Protein AF-A0A9P1GI71-F1 (afdb_monomer)

Foldseek 3Di:
DLLLLLLLDPDVVVVPPPDPVSPPDHRQDLLDPVSLVVSVVVVVVVVVVVVVVLVVVQVVLVVLVVVLVVLLVVLVCCLQDVVCCVVVVDDPVNSVVSVVVSVVSLVVVVVVLVVLVVVLVSLVSSLVSLVVVLVVLVVVLVVVVVVVVPPPCPPNVSSVSSSVSSVVVSVVSVVCNVPDQSDHPNHRSDVVVVVVSVCVVVVSVVVSVVSVVVVVVVVVVPVVDDDDDDDDDDDDDDDDDDDDPPPPPPPPPPPPPVPVVCVVPPPPPPPPPPDD

Organism: NCBI:txid2562237

pLDDT: mean 70.77, std 16.27, range [32.19, 91.12]

Solvent-accessible surface area (backbone atoms only — not comparable to full-atom values): 16571 Å² total; per-residue (Å²): 106,73,65,63,39,51,23,67,49,80,54,66,77,76,44,72,82,46,59,73,81,54,61,71,50,67,64,66,54,70,76,41,56,66,53,48,52,52,49,51,52,54,48,51,50,50,48,55,54,45,51,56,52,48,53,51,51,50,53,51,54,52,53,53,49,52,54,48,52,52,55,50,50,52,52,50,50,47,72,71,34,67,70,47,37,70,73,66,64,66,45,72,64,55,55,50,52,51,51,51,53,52,50,54,49,51,52,50,53,52,51,51,41,52,54,43,29,55,52,52,52,50,52,52,54,37,51,52,52,51,54,51,52,51,52,51,54,54,52,51,56,56,54,46,66,75,50,64,87,70,75,77,79,69,58,64,67,51,56,51,52,28,50,53,53,50,50,53,51,52,52,52,50,53,51,47,57,74,73,58,63,66,53,57,96,85,40,61,40,38,73,71,48,54,56,57,62,50,49,54,58,52,49,50,51,52,51,51,51,52,52,54,52,53,51,54,56,50,52,65,63,45,77,80,61,80,94,76,88,83,91,86,90,89,88,86,89,84,89,88,82,90,81,88,79,82,74,69,75,76,66,66,72,69,63,63,65,63,63,59,58,54,67,73,65,66,76,75,89,75,78,88,80,85,85,129

Radius of gyration: 30.44 Å; Cα contacts (8 Å, |Δi|>4): 108; chains: 1; bounding box: 66×31×107 Å

Structure (mmCIF, N/CA/C/O backbone):
data_AF-A0A9P1GI71-F1
#
_entry.id   AF-A0A9P1GI71-F1
#
loop_
_atom_site.group_PDB
_atom_site.id
_atom_site.type_symbol
_atom_site.label_atom_id
_atom_site.label_alt_id
_atom_site.label_comp_id
_atom_site.label_asym_id
_atom_site.label_entity_id
_atom_site.label_seq_id
_atom_site.pdbx_PDB_ins_code
_atom_site.Cartn_x
_atom_site.Cartn_y
_atom_site.Cartn_z
_atom_site.occupancy
_atom_site.B_iso_or_equiv
_atom_site.auth_seq_id
_atom_site.auth_comp_id
_atom_site.auth_asym_id
_atom_site.auth_atom_id
_atom_site.pdbx_PDB_model_num
ATOM 1 N N . MET A 1 1 ? -1.903 0.079 -7.993 1.00 64.75 1 MET A N 1
ATOM 2 C CA . MET A 1 1 ? -0.588 -0.590 -7.837 1.00 64.75 1 MET A CA 1
ATOM 3 C C . MET A 1 1 ? -0.587 -2.028 -8.353 1.00 64.75 1 MET A C 1
ATOM 5 O O . MET A 1 1 ? 0.198 -2.296 -9.251 1.00 64.75 1 MET A O 1
ATOM 9 N N . ARG A 1 2 ? -1.461 -2.935 -7.872 1.00 67.25 2 ARG A N 1
ATOM 10 C CA . ARG A 1 2 ? -1.501 -4.346 -8.335 1.00 67.25 2 ARG A CA 1
ATOM 11 C C . ARG A 1 2 ? -1.621 -4.486 -9.865 1.00 67.25 2 ARG A C 1
ATOM 13 O O . ARG A 1 2 ? -0.845 -5.215 -10.469 1.00 67.25 2 ARG A O 1
ATOM 20 N N . SER A 1 3 ? -2.485 -3.694 -10.501 1.00 71.88 3 SER A N 1
ATOM 21 C CA . SER A 1 3 ? -2.633 -3.667 -11.967 1.00 71.88 3 SER A CA 1
ATOM 22 C C . SER A 1 3 ? -1.378 -3.169 -12.699 1.00 71.88 3 SER A C 1
ATOM 24 O O . SER A 1 3 ? -1.045 -3.674 -13.764 1.00 71.88 3 SER A O 1
ATOM 26 N N . CYS A 1 4 ? -0.638 -2.214 -12.119 1.00 78.31 4 CYS A N 1
ATOM 27 C CA . CYS A 1 4 ? 0.617 -1.722 -12.696 1.00 78.31 4 CYS A CA 1
ATOM 28 C C . CYS A 1 4 ? 1.699 -2.805 -12.685 1.00 78.31 4 CYS A C 1
ATOM 30 O O . CYS A 1 4 ? 2.420 -2.933 -13.667 1.00 78.31 4 CYS A O 1
ATOM 32 N N . ALA A 1 5 ? 1.775 -3.590 -11.606 1.00 77.00 5 ALA A N 1
ATOM 33 C CA . ALA A 1 5 ? 2.718 -4.697 -11.486 1.00 77.00 5 ALA A CA 1
ATOM 34 C C . ALA A 1 5 ? 2.407 -5.832 -12.480 1.00 77.00 5 ALA A C 1
ATOM 36 O O . ALA A 1 5 ? 3.322 -6.365 -13.103 1.00 77.00 5 ALA A O 1
ATOM 37 N N . ALA A 1 6 ? 1.125 -6.151 -12.691 1.00 78.81 6 ALA A N 1
ATOM 38 C CA . ALA A 1 6 ? 0.699 -7.189 -13.635 1.00 78.81 6 ALA A CA 1
ATOM 39 C C . ALA A 1 6 ? 1.063 -6.876 -15.101 1.00 78.81 6 ALA A C 1
ATOM 41 O O . ALA A 1 6 ? 1.377 -7.781 -15.879 1.00 78.81 6 ALA A O 1
ATOM 42 N N . MET A 1 7 ? 1.078 -5.593 -15.481 1.00 82.62 7 MET A N 1
ATOM 43 C CA . MET A 1 7 ? 1.532 -5.176 -16.814 1.00 82.62 7 MET A CA 1
ATOM 44 C C . MET A 1 7 ? 3.040 -5.373 -17.017 1.00 82.62 7 MET A C 1
ATOM 46 O O . MET A 1 7 ? 3.474 -5.561 -18.147 1.00 82.62 7 MET A O 1
ATOM 50 N N . LEU A 1 8 ? 3.839 -5.369 -15.945 1.00 79.62 8 LEU A N 1
ATOM 51 C CA . LEU A 1 8 ? 5.292 -5.559 -16.023 1.00 79.62 8 LEU A CA 1
ATOM 52 C C . LEU A 1 8 ? 5.705 -7.034 -16.006 1.00 79.62 8 LEU A C 1
ATOM 54 O O . LEU A 1 8 ? 6.791 -7.380 -16.468 1.00 79.62 8 LEU A O 1
ATOM 58 N N . SER A 1 9 ? 4.875 -7.916 -15.444 1.00 76.06 9 SER A N 1
ATOM 59 C CA . SER A 1 9 ? 5.174 -9.344 -15.396 1.00 76.06 9 SER A CA 1
ATOM 60 C C . SER A 1 9 ? 4.866 -10.001 -16.743 1.00 76.06 9 SER A C 1
ATOM 62 O O . SER A 1 9 ? 3.707 -10.273 -17.064 1.00 76.06 9 SER A O 1
ATOM 64 N N . VAL A 1 10 ? 5.920 -10.296 -17.506 1.00 71.88 10 VAL A N 1
ATOM 65 C CA . VAL A 1 10 ? 5.852 -11.104 -18.738 1.00 71.88 10 VAL A CA 1
ATOM 66 C C . VAL A 1 10 ? 5.561 -12.580 -18.414 1.00 71.88 10 VAL A C 1
ATOM 68 O O . VAL A 1 10 ? 4.942 -13.297 -19.197 1.00 71.88 10 VAL A O 1
ATOM 71 N N . GLN A 1 11 ? 5.985 -13.053 -17.236 1.00 73.81 11 GLN A N 1
ATOM 72 C CA . GLN A 1 11 ? 5.828 -14.452 -16.837 1.00 73.81 11 GLN A CA 1
ATOM 73 C C . GLN A 1 11 ? 4.377 -14.750 -16.428 1.00 73.81 11 GLN A C 1
ATOM 75 O O . GLN A 1 11 ? 3.862 -14.195 -15.456 1.00 73.81 11 GLN A O 1
ATOM 80 N N . ARG A 1 12 ? 3.742 -15.693 -17.141 1.00 70.69 12 ARG A N 1
ATOM 81 C CA . ARG A 1 12 ? 2.368 -16.167 -16.875 1.00 70.69 12 ARG A CA 1
ATOM 82 C C . ARG A 1 12 ? 2.165 -16.682 -15.449 1.00 70.69 12 ARG A C 1
ATOM 84 O O . ARG A 1 12 ? 1.053 -16.636 -14.938 1.00 70.69 12 ARG A O 1
ATOM 91 N N . GLU A 1 13 ? 3.223 -17.153 -14.797 1.00 75.81 13 GLU A N 1
ATOM 92 C CA . GLU A 1 13 ? 3.181 -17.671 -13.425 1.00 75.81 13 GLU A CA 1
ATOM 93 C C . GLU A 1 13 ? 2.720 -16.615 -12.414 1.00 75.81 13 GLU A C 1
ATOM 95 O O . GLU A 1 13 ? 1.888 -16.909 -11.557 1.00 75.81 13 GLU A O 1
ATOM 100 N N . PHE A 1 14 ? 3.165 -15.364 -12.570 1.00 68.06 14 PHE A N 1
ATOM 101 C CA . PHE A 1 14 ? 2.744 -14.263 -11.700 1.00 68.06 14 PHE A CA 1
ATOM 102 C C . PHE A 1 14 ? 1.312 -13.790 -11.979 1.00 68.06 14 PHE A C 1
ATOM 104 O O . PHE A 1 14 ? 0.681 -13.198 -11.104 1.00 68.06 14 PHE A O 1
ATOM 111 N N . ARG A 1 15 ? 0.768 -14.089 -13.166 1.00 71.56 15 ARG A N 1
ATOM 112 C CA . ARG A 1 15 ? -0.603 -13.723 -13.552 1.00 71.56 15 ARG A CA 1
ATOM 113 C C . ARG A 1 15 ? -1.667 -14.703 -13.052 1.00 71.56 15 ARG A C 1
ATOM 115 O O . ARG A 1 15 ? -2.810 -14.300 -12.901 1.00 71.56 15 ARG A O 1
ATOM 122 N N . ARG A 1 16 ? -1.307 -15.945 -12.696 1.00 76.75 16 ARG A N 1
ATOM 123 C CA . ARG A 1 16 ? -2.273 -16.974 -12.239 1.00 76.75 16 ARG A CA 1
ATOM 124 C C . ARG A 1 16 ? -3.091 -16.581 -11.005 1.00 76.75 16 ARG A C 1
ATOM 126 O O . ARG A 1 16 ? -4.188 -17.089 -10.824 1.00 76.75 16 ARG A O 1
ATOM 133 N N . HIS A 1 17 ? -2.551 -15.704 -10.163 1.00 75.19 17 HIS A N 1
ATOM 134 C CA . HIS A 1 17 ? -3.207 -15.232 -8.939 1.00 75.19 17 HIS A CA 1
ATOM 135 C C . HIS A 1 17 ? -3.901 -13.875 -9.124 1.00 75.19 17 HIS A C 1
ATOM 137 O O . HIS A 1 17 ? -4.406 -13.302 -8.160 1.00 75.19 17 HIS A O 1
ATOM 143 N N . CYS A 1 18 ? -3.882 -13.323 -10.339 1.00 71.06 18 CYS A N 1
ATOM 144 C CA . CYS A 1 18 ? -4.545 -12.065 -10.633 1.00 71.06 18 CYS A CA 1
ATOM 145 C C . CYS A 1 18 ? -6.020 -12.319 -10.984 1.00 71.06 18 CYS A C 1
ATOM 147 O O . CYS A 1 18 ? -6.332 -13.315 -11.636 1.00 71.06 18 CYS A O 1
ATOM 149 N N . PRO A 1 19 ? -6.935 -11.426 -10.571 1.00 78.94 19 PRO A N 1
ATOM 150 C CA . PRO A 1 19 ? -8.328 -11.501 -10.991 1.00 78.94 19 PRO A CA 1
ATOM 151 C C . PRO A 1 19 ? -8.430 -11.336 -12.517 1.00 78.94 19 PRO A C 1
ATOM 153 O O . PRO A 1 19 ? -7.574 -10.693 -13.135 1.00 78.94 19 PRO A O 1
ATOM 156 N N . ALA A 1 20 ? -9.456 -11.935 -13.127 1.00 80.88 20 ALA A N 1
ATOM 157 C CA . ALA A 1 20 ? -9.570 -12.078 -14.582 1.00 80.88 20 ALA A CA 1
ATOM 158 C C . ALA A 1 20 ? -9.513 -10.733 -15.331 1.00 80.88 20 ALA A C 1
ATOM 160 O O . ALA A 1 20 ? -8.966 -10.646 -16.428 1.00 80.88 20 ALA A O 1
ATOM 161 N N . GLU A 1 21 ? -10.005 -9.658 -14.715 1.00 79.44 21 GLU A N 1
ATOM 162 C CA . GLU A 1 21 ? -9.976 -8.303 -15.267 1.00 79.44 21 GLU A CA 1
ATOM 163 C C . GLU A 1 21 ? -8.548 -7.764 -15.427 1.00 79.44 21 GLU A C 1
ATOM 165 O O . GLU A 1 21 ? -8.270 -6.986 -16.338 1.00 79.44 21 GLU A O 1
ATOM 170 N N . VAL A 1 22 ? -7.634 -8.172 -14.543 1.00 75.38 22 VAL A N 1
ATOM 171 C CA . VAL A 1 22 ? -6.226 -7.755 -14.565 1.00 75.38 22 VAL A CA 1
ATOM 172 C C . VAL A 1 22 ? -5.420 -8.599 -15.551 1.00 75.38 22 VAL A C 1
ATOM 174 O O . VAL A 1 22 ? -4.466 -8.092 -16.138 1.00 75.38 22 VAL A O 1
ATOM 177 N N . ASP A 1 23 ? -5.810 -9.854 -15.777 1.00 77.25 23 ASP A N 1
ATOM 178 C CA . ASP A 1 23 ? -5.132 -10.738 -16.732 1.00 77.25 23 ASP A CA 1
ATOM 179 C C . ASP A 1 23 ? -5.297 -10.266 -18.189 1.00 77.25 23 ASP A C 1
ATOM 181 O O . ASP A 1 23 ? -4.389 -10.418 -19.007 1.00 77.25 23 ASP A O 1
ATOM 185 N N . MET A 1 24 ? -6.407 -9.580 -18.489 1.00 78.12 24 MET A N 1
ATOM 186 C CA . MET A 1 24 ? -6.659 -8.971 -19.802 1.00 78.12 24 MET A CA 1
ATOM 187 C C . MET A 1 24 ? -5.762 -7.764 -20.120 1.00 78.12 24 MET A C 1
ATOM 189 O O . MET A 1 24 ? -5.764 -7.284 -21.255 1.00 78.12 24 MET A O 1
ATOM 193 N N . LEU A 1 25 ? -4.997 -7.245 -19.152 1.00 80.38 25 LEU A N 1
ATOM 194 C CA . LEU A 1 25 ? -4.130 -6.097 -19.399 1.00 80.38 25 LEU A CA 1
ATOM 195 C C . LEU A 1 25 ? -2.931 -6.489 -20.281 1.00 80.38 25 LEU A C 1
ATOM 197 O O . LEU A 1 25 ? -2.256 -7.497 -20.005 1.00 80.38 25 LEU A O 1
ATOM 201 N N . PRO A 1 26 ? -2.620 -5.680 -21.314 1.00 82.00 26 PRO A N 1
ATOM 202 C CA . PRO A 1 26 ? -1.494 -5.947 -22.194 1.00 82.00 26 PRO A CA 1
ATOM 203 C C . PRO A 1 26 ? -0.184 -5.945 -21.400 1.00 82.00 26 PRO A C 1
ATOM 205 O O . PRO A 1 26 ? -0.004 -5.180 -20.448 1.00 82.00 26 PRO A O 1
ATOM 208 N N . VAL A 1 27 ? 0.725 -6.842 -21.780 1.00 85.69 27 VAL A N 1
ATOM 209 C CA . VAL A 1 27 ? 2.098 -6.841 -21.264 1.00 85.69 27 VAL A CA 1
ATOM 210 C C . VAL A 1 27 ? 2.798 -5.602 -21.811 1.00 85.69 27 VAL A C 1
ATOM 212 O O . VAL A 1 27 ? 2.669 -5.294 -22.996 1.00 85.69 27 VAL A O 1
ATOM 215 N N . LEU A 1 28 ? 3.516 -4.887 -20.949 1.00 86.62 28 LEU A N 1
ATOM 216 C CA . LEU A 1 28 ? 4.270 -3.715 -21.359 1.00 86.62 28 LEU A CA 1
ATOM 217 C C . LEU A 1 28 ? 5.429 -4.118 -22.271 1.00 86.62 28 LEU A C 1
ATOM 219 O O . LEU A 1 28 ? 6.250 -4.954 -21.892 1.00 86.62 28 LEU A O 1
ATOM 223 N N . ASP A 1 29 ? 5.522 -3.477 -23.430 1.00 86.81 29 ASP A N 1
ATOM 224 C CA . ASP A 1 29 ? 6.723 -3.533 -24.250 1.00 86.81 29 ASP A CA 1
ATOM 225 C C . ASP A 1 29 ? 7.717 -2.461 -23.775 1.00 86.81 29 ASP A C 1
ATOM 227 O O . ASP A 1 29 ? 7.438 -1.262 -23.840 1.00 86.81 29 ASP A O 1
ATOM 231 N N . PHE A 1 30 ? 8.872 -2.894 -23.262 1.00 84.50 30 PHE A N 1
ATOM 232 C CA . PHE A 1 30 ? 9.944 -1.997 -22.812 1.00 84.50 30 PHE A CA 1
ATOM 233 C C . PHE A 1 30 ? 10.880 -1.568 -23.948 1.00 84.50 30 PHE A C 1
ATOM 235 O O . PHE A 1 30 ? 11.741 -0.711 -23.743 1.00 84.50 30 PHE A O 1
ATOM 242 N N . SER A 1 31 ? 10.729 -2.139 -25.142 1.00 84.19 31 SER A N 1
ATOM 243 C CA . SER A 1 31 ? 11.441 -1.673 -26.328 1.00 84.19 31 SER A CA 1
ATOM 244 C C . SER A 1 31 ? 10.840 -0.369 -26.860 1.00 84.19 31 SER A C 1
ATOM 246 O O . SER A 1 31 ? 11.565 0.454 -27.419 1.00 84.19 31 SER A O 1
ATOM 248 N N . ASP A 1 32 ? 9.545 -0.124 -26.630 1.00 87.56 32 ASP A N 1
ATOM 249 C CA . ASP A 1 32 ? 8.878 1.114 -27.031 1.00 87.56 32 ASP A CA 1
ATOM 250 C C . ASP A 1 32 ? 8.880 2.181 -25.923 1.00 87.56 32 ASP A C 1
ATOM 252 O O . ASP A 1 32 ? 8.226 2.093 -24.879 1.00 87.56 32 ASP A O 1
ATOM 256 N N . VAL A 1 33 ? 9.560 3.285 -26.222 1.00 89.56 33 VAL A N 1
ATOM 257 C CA . VAL A 1 33 ? 9.644 4.477 -25.376 1.00 89.56 33 VAL A CA 1
ATOM 258 C C . VAL A 1 33 ? 8.264 5.075 -25.068 1.00 89.56 33 VAL A C 1
ATOM 260 O O . VAL A 1 33 ? 8.041 5.578 -23.961 1.00 89.56 33 VAL A O 1
ATOM 263 N N . LYS A 1 34 ? 7.318 5.042 -26.017 1.00 91.12 34 LYS A N 1
ATOM 264 C CA . LYS A 1 34 ? 5.975 5.614 -25.806 1.00 91.12 34 LYS A CA 1
ATOM 265 C C . LYS A 1 34 ? 5.191 4.802 -24.784 1.00 91.12 34 LYS A C 1
ATOM 267 O O . LYS A 1 34 ? 4.529 5.382 -23.922 1.00 91.12 34 LYS A O 1
ATOM 272 N N . THR A 1 35 ? 5.313 3.483 -24.854 1.00 89.81 35 THR A N 1
ATOM 273 C CA . THR A 1 35 ? 4.695 2.546 -23.921 1.00 89.81 35 THR A CA 1
ATOM 274 C C . THR A 1 35 ? 5.224 2.742 -22.493 1.00 89.81 35 THR A C 1
ATOM 276 O O . THR A 1 35 ? 4.425 2.893 -21.563 1.00 89.81 35 THR A O 1
ATOM 279 N N . ILE A 1 36 ? 6.545 2.893 -22.313 1.00 88.81 36 ILE A N 1
ATOM 280 C CA . ILE A 1 36 ? 7.152 3.236 -21.010 1.00 88.81 36 ILE A CA 1
ATOM 281 C C . ILE A 1 36 ? 6.620 4.580 -20.486 1.00 88.81 36 ILE A C 1
ATOM 283 O O . ILE A 1 36 ? 6.237 4.695 -19.318 1.00 88.81 36 ILE A O 1
ATOM 287 N N . ALA A 1 37 ? 6.552 5.602 -21.344 1.00 90.38 37 ALA A N 1
ATOM 288 C CA . ALA A 1 37 ? 6.058 6.923 -20.959 1.00 90.38 37 ALA A CA 1
ATOM 289 C C . ALA A 1 37 ? 4.568 6.909 -20.566 1.00 90.38 37 ALA A C 1
ATOM 291 O O . ALA A 1 37 ? 4.175 7.558 -19.592 1.00 90.38 37 ALA A O 1
ATOM 292 N N . GLY A 1 38 ? 3.734 6.160 -21.293 1.00 90.31 38 GLY A N 1
ATOM 293 C CA . GLY A 1 38 ? 2.318 5.973 -20.974 1.00 90.31 38 GLY A CA 1
ATOM 294 C C . GLY A 1 38 ? 2.123 5.264 -19.635 1.00 90.31 38 GLY A C 1
ATOM 295 O O . GLY A 1 38 ? 1.336 5.712 -18.799 1.00 90.31 38 GLY A O 1
ATOM 296 N N . TRP A 1 39 ? 2.908 4.216 -19.387 1.00 89.69 39 TRP A N 1
ATOM 297 C CA . TRP A 1 39 ? 2.900 3.507 -18.112 1.00 89.69 39 TRP A CA 1
ATOM 298 C C . TRP A 1 39 ? 3.336 4.391 -16.941 1.00 89.69 39 TRP A C 1
ATOM 300 O O . TRP A 1 39 ? 2.670 4.397 -15.904 1.00 89.69 39 TRP A O 1
ATOM 310 N N . ARG A 1 40 ? 4.391 5.200 -17.119 1.00 89.44 40 ARG A N 1
ATOM 311 C CA . ARG A 1 40 ? 4.830 6.193 -16.125 1.00 89.44 40 ARG A CA 1
ATOM 312 C C . ARG A 1 40 ? 3.686 7.137 -15.750 1.00 89.44 40 ARG A C 1
ATOM 314 O O . ARG A 1 40 ? 3.414 7.313 -14.566 1.00 89.44 40 ARG A O 1
ATOM 321 N N . LYS A 1 41 ? 2.972 7.692 -16.736 1.00 90.31 41 LYS A N 1
ATOM 322 C CA . LYS A 1 41 ? 1.816 8.574 -16.488 1.00 90.31 41 LYS A CA 1
ATOM 323 C C . LYS A 1 41 ? 0.684 7.860 -15.754 1.00 90.31 41 LYS A C 1
ATOM 325 O O . LYS A 1 41 ? 0.124 8.412 -14.812 1.00 90.31 41 LYS A O 1
ATOM 330 N N . LEU A 1 42 ? 0.357 6.628 -16.149 1.00 88.88 42 LEU A N 1
ATOM 331 C CA . LEU A 1 42 ? -0.665 5.836 -15.461 1.00 88.88 42 LEU A CA 1
ATOM 332 C C . LEU A 1 42 ? -0.280 5.574 -14.001 1.00 88.88 42 LEU A C 1
ATOM 334 O O . LEU A 1 42 ? -1.130 5.649 -13.115 1.00 88.88 42 LEU A O 1
ATOM 338 N N . ARG A 1 43 ? 0.997 5.280 -13.741 1.00 87.75 43 ARG A N 1
ATOM 339 C CA . ARG A 1 43 ? 1.521 5.111 -12.386 1.00 87.75 43 ARG A CA 1
ATOM 340 C C . ARG A 1 43 ? 1.406 6.405 -11.587 1.00 87.75 43 ARG A C 1
ATOM 342 O O . ARG A 1 43 ? 0.915 6.345 -10.467 1.00 87.75 43 ARG A O 1
ATOM 349 N N . GLN A 1 44 ? 1.815 7.541 -12.152 1.00 88.44 44 GLN A N 1
ATOM 350 C CA . GLN A 1 44 ? 1.694 8.851 -11.504 1.00 88.44 44 GLN A CA 1
ATOM 351 C C . GLN A 1 44 ? 0.241 9.139 -11.127 1.00 88.44 44 GLN A C 1
ATOM 353 O O . GLN A 1 44 ? -0.036 9.424 -9.966 1.00 88.44 44 GLN A O 1
ATOM 358 N N . LEU A 1 45 ? -0.697 8.914 -12.052 1.00 87.44 45 LEU A N 1
ATOM 359 C CA . LEU A 1 45 ? -2.128 9.019 -11.778 1.00 87.44 45 LEU A CA 1
ATOM 360 C C . LEU A 1 45 ? -2.543 8.079 -10.633 1.00 87.44 45 LEU A C 1
ATOM 362 O O . LEU A 1 45 ? -3.136 8.506 -9.649 1.00 87.44 45 LEU A O 1
ATOM 366 N N . CYS A 1 46 ? -2.180 6.796 -10.698 1.00 86.44 46 CYS A N 1
ATOM 367 C CA . CYS A 1 46 ? -2.478 5.843 -9.626 1.00 86.44 46 CYS A CA 1
ATOM 368 C C . CYS A 1 46 ? -1.879 6.261 -8.272 1.00 86.44 46 CYS A C 1
ATOM 370 O O . CYS A 1 46 ? -2.490 6.004 -7.236 1.00 86.44 46 CYS A O 1
ATOM 372 N N . GLY A 1 47 ? -0.699 6.880 -8.274 1.00 84.38 47 GLY A N 1
ATOM 373 C CA . GLY A 1 47 ? -0.020 7.389 -7.088 1.00 84.38 47 GLY A CA 1
ATOM 374 C C . GLY A 1 47 ? -0.730 8.603 -6.498 1.00 84.38 47 GLY A C 1
ATOM 375 O O . GLY A 1 47 ? -1.007 8.625 -5.303 1.00 84.38 47 GLY A O 1
ATOM 376 N N . GLU A 1 48 ? -1.093 9.584 -7.323 1.00 85.75 48 GLU A N 1
ATOM 377 C CA . GLU A 1 48 ? -1.848 10.770 -6.901 1.00 85.75 48 GLU A CA 1
ATOM 378 C C . GLU A 1 48 ? -3.200 10.389 -6.299 1.00 85.75 48 GLU A C 1
ATOM 380 O O . GLU A 1 48 ? -3.514 10.770 -5.171 1.00 85.75 48 GLU A O 1
ATOM 385 N N . TRP A 1 49 ? -3.968 9.555 -7.001 1.00 83.69 49 TRP A N 1
ATOM 386 C CA . TRP A 1 49 ? -5.240 9.047 -6.492 1.00 83.69 49 TRP A CA 1
ATOM 387 C C . TRP A 1 49 ? -5.036 8.215 -5.226 1.00 83.69 49 TRP A C 1
ATOM 389 O O . TRP A 1 49 ? -5.756 8.394 -4.242 1.00 83.69 49 TRP A O 1
ATOM 399 N N . GLY A 1 50 ? -4.015 7.356 -5.213 1.00 81.88 50 GLY A N 1
ATOM 400 C CA . GLY A 1 50 ? -3.634 6.561 -4.050 1.00 81.88 50 GLY A CA 1
ATOM 401 C C . GLY A 1 50 ? -3.354 7.415 -2.812 1.00 81.88 50 GLY A C 1
ATOM 402 O O . GLY A 1 50 ? -3.840 7.078 -1.735 1.00 81.88 50 GLY A O 1
ATOM 403 N N . LYS A 1 51 ? -2.658 8.551 -2.957 1.00 81.19 51 LYS A N 1
ATOM 404 C CA . LYS A 1 51 ? -2.386 9.498 -1.859 1.00 81.19 51 LYS A CA 1
ATOM 405 C C . LYS A 1 51 ? -3.672 10.081 -1.275 1.00 81.19 51 LYS A C 1
ATOM 407 O O . LYS A 1 51 ? -3.824 10.115 -0.053 1.00 81.19 51 LYS A O 1
ATOM 412 N N . PHE A 1 52 ? -4.627 10.479 -2.118 1.00 78.00 52 PHE A N 1
ATOM 413 C CA . PHE A 1 52 ? -5.924 10.974 -1.644 1.00 78.00 52 PHE A CA 1
ATOM 414 C C . PHE A 1 52 ? -6.708 9.903 -0.882 1.00 78.00 52 PHE A C 1
ATOM 416 O O . PHE A 1 52 ? -7.237 10.179 0.197 1.00 78.00 52 PHE A O 1
ATOM 423 N N . TYR A 1 53 ? -6.763 8.675 -1.405 1.00 78.19 53 TYR A N 1
ATOM 424 C CA . TYR A 1 53 ? -7.416 7.565 -0.706 1.00 78.19 53 TYR A CA 1
ATOM 425 C C . TYR A 1 53 ? -6.713 7.226 0.604 1.00 78.19 53 TYR A C 1
ATOM 427 O O . TYR A 1 53 ? -7.384 7.020 1.612 1.00 78.19 53 TYR A O 1
ATOM 435 N N . HIS A 1 54 ? -5.381 7.233 0.621 1.00 78.06 54 HIS A N 1
ATOM 436 C CA . HIS A 1 54 ? -4.604 6.981 1.825 1.00 78.06 54 HIS A CA 1
ATOM 437 C C . HIS A 1 54 ? -4.918 7.999 2.925 1.00 78.06 54 HIS A C 1
ATOM 439 O O . HIS A 1 54 ? -5.214 7.602 4.050 1.00 78.06 54 HIS A O 1
ATOM 445 N N . HIS A 1 55 ? -4.937 9.297 2.605 1.00 76.94 55 HIS A N 1
ATOM 446 C CA . HIS A 1 55 ? -5.298 10.327 3.580 1.00 76.94 55 HIS A CA 1
ATOM 447 C C . HIS A 1 55 ? -6.722 10.161 4.116 1.00 76.94 55 HIS A C 1
ATOM 449 O O . HIS A 1 55 ? -6.931 10.302 5.319 1.00 76.94 55 HIS A O 1
ATOM 455 N N . ARG A 1 56 ? -7.687 9.812 3.255 1.00 79.44 56 ARG A N 1
ATOM 456 C CA . ARG A 1 56 ? -9.077 9.564 3.672 1.00 79.44 56 ARG A CA 1
ATOM 457 C C . ARG A 1 56 ? -9.192 8.355 4.592 1.00 79.44 56 ARG A C 1
ATOM 459 O O . ARG A 1 56 ? -9.808 8.461 5.645 1.00 79.44 56 ARG A O 1
ATOM 466 N N . ILE A 1 57 ? -8.572 7.234 4.223 1.00 78.38 57 ILE A N 1
ATOM 467 C CA . ILE A 1 57 ? -8.576 6.012 5.036 1.00 78.38 57 ILE A CA 1
ATOM 468 C C . ILE A 1 57 ? -7.882 6.271 6.371 1.00 78.38 57 ILE A C 1
ATOM 470 O O . ILE A 1 57 ? -8.396 5.865 7.406 1.00 78.38 57 ILE A O 1
ATOM 474 N N . ARG A 1 58 ? -6.754 6.989 6.371 1.00 79.06 58 ARG A N 1
ATOM 475 C CA . ARG A 1 58 ? -6.035 7.342 7.597 1.00 79.06 58 ARG A CA 1
ATOM 476 C C . ARG A 1 58 ? -6.884 8.218 8.515 1.00 79.06 58 ARG A C 1
ATOM 478 O O . ARG A 1 58 ? -6.994 7.893 9.693 1.00 79.06 58 ARG A O 1
ATOM 485 N N . ALA A 1 59 ? -7.496 9.281 7.990 1.00 77.25 59 ALA A N 1
ATOM 486 C CA . ALA A 1 59 ? -8.375 10.157 8.763 1.00 77.25 59 ALA A CA 1
ATOM 487 C C . ALA A 1 59 ? -9.558 9.379 9.357 1.00 77.25 59 ALA A C 1
ATOM 489 O O . ALA A 1 59 ? -9.770 9.425 10.564 1.00 77.25 59 ALA A O 1
ATOM 490 N N . PHE A 1 60 ? -10.232 8.575 8.530 1.00 78.81 60 PHE A N 1
ATOM 491 C CA . PHE A 1 60 ? -11.327 7.708 8.957 1.00 78.81 60 PHE A CA 1
ATOM 492 C C . PHE A 1 60 ? -10.869 6.724 10.041 1.00 78.81 60 PHE A C 1
ATOM 494 O O . PHE A 1 60 ? -11.450 6.661 11.113 1.00 78.81 60 PHE A O 1
ATOM 501 N N . SER A 1 61 ? -9.765 6.005 9.835 1.00 78.31 61 SER A N 1
ATOM 502 C CA . SER A 1 61 ? -9.259 5.048 10.827 1.00 78.31 61 SER A CA 1
ATOM 503 C C . SER A 1 61 ? -8.892 5.703 12.165 1.00 78.31 61 SER A C 1
ATOM 505 O O . SER A 1 61 ? -9.138 5.113 13.214 1.00 78.31 61 SER A O 1
ATOM 507 N N . ALA A 1 62 ? -8.345 6.924 12.145 1.00 78.19 62 ALA A N 1
ATOM 508 C CA . ALA A 1 62 ? -7.986 7.659 13.354 1.00 78.19 62 ALA A CA 1
ATOM 509 C C . ALA A 1 62 ? -9.227 8.132 14.121 1.00 78.19 62 ALA A C 1
ATOM 511 O O . ALA A 1 62 ? -9.279 8.000 15.341 1.00 78.19 62 ALA A O 1
ATOM 512 N N . GLU A 1 63 ? -10.235 8.634 13.408 1.00 78.31 63 GLU A N 1
ATOM 513 C CA . GLU A 1 63 ? -11.517 9.038 13.987 1.00 78.31 63 GLU A CA 1
ATOM 514 C C . GLU A 1 63 ? -12.233 7.844 14.635 1.00 78.31 63 GLU A C 1
ATOM 516 O O . GLU A 1 63 ? -12.624 7.905 15.799 1.00 78.31 63 GLU A O 1
ATOM 521 N N . PHE A 1 64 ? -12.309 6.712 13.932 1.00 79.44 64 PHE A N 1
ATOM 522 C CA . PHE A 1 64 ? -12.906 5.484 14.464 1.00 79.44 64 PHE A CA 1
ATOM 523 C C . PHE A 1 64 ? -12.153 4.947 15.682 1.00 79.44 64 PHE A C 1
ATOM 525 O O . PHE A 1 64 ? -12.773 4.487 16.640 1.00 79.44 64 PHE A O 1
ATOM 532 N N . PHE A 1 65 ? -10.823 5.031 15.675 1.00 78.50 65 PHE A N 1
ATOM 533 C CA . PHE A 1 65 ? -10.013 4.651 16.825 1.00 78.50 65 PHE A CA 1
ATOM 534 C C . PHE A 1 65 ? -10.278 5.556 18.038 1.00 78.50 65 PHE A C 1
ATOM 536 O O . PHE A 1 65 ? -10.415 5.056 19.153 1.00 78.50 65 PHE A O 1
ATOM 543 N N . ALA A 1 66 ? -10.418 6.869 17.835 1.00 79.69 66 ALA A N 1
ATOM 544 C CA . ALA A 1 66 ? -10.762 7.801 18.907 1.00 79.69 66 ALA A CA 1
ATOM 545 C C . ALA A 1 66 ? -12.152 7.506 19.499 1.00 79.69 66 ALA A C 1
ATOM 547 O O . ALA A 1 66 ? -12.289 7.428 20.719 1.00 79.69 66 ALA A O 1
ATOM 548 N N . PHE A 1 67 ? -13.161 7.258 18.656 1.00 79.44 67 PHE A N 1
ATOM 549 C CA . PHE A 1 67 ? -14.490 6.846 19.122 1.00 79.44 67 PHE A CA 1
ATOM 550 C C . PHE A 1 67 ? -14.452 5.533 19.905 1.00 79.44 67 PHE A C 1
ATOM 552 O O . PHE A 1 67 ? -15.114 5.413 20.935 1.00 79.44 67 PHE A O 1
ATOM 559 N N . LEU A 1 68 ? -13.640 4.569 19.468 1.00 81.56 68 LEU A N 1
ATOM 560 C CA . LEU A 1 68 ? -13.464 3.311 20.185 1.00 81.56 68 LEU A CA 1
ATOM 561 C C . LEU A 1 68 ? -12.881 3.525 21.586 1.00 81.56 68 LEU A C 1
ATOM 563 O O . LEU A 1 68 ? -13.352 2.898 22.531 1.00 81.56 68 LEU A O 1
ATOM 567 N N . LEU A 1 69 ? -11.904 4.423 21.741 1.00 81.00 69 LEU A N 1
ATOM 568 C CA . LEU A 1 69 ? -11.349 4.764 23.054 1.00 81.00 69 LEU A CA 1
ATOM 569 C C . LEU A 1 69 ? -12.384 5.430 23.968 1.00 81.00 69 LEU A C 1
ATOM 571 O O . LEU A 1 69 ? -12.404 5.129 25.158 1.00 81.00 69 LEU A O 1
ATOM 575 N N . ILE A 1 70 ? -13.253 6.288 23.425 1.00 83.31 70 ILE A N 1
ATOM 576 C CA . ILE A 1 70 ? -14.334 6.928 24.192 1.00 83.31 70 ILE A CA 1
ATOM 577 C C . ILE A 1 70 ? -15.333 5.877 24.685 1.00 83.31 70 ILE A C 1
ATOM 579 O O . ILE A 1 70 ? -15.633 5.846 25.873 1.00 83.31 70 ILE A O 1
ATOM 583 N N . ILE A 1 71 ? -15.796 4.983 23.803 1.00 82.31 71 ILE A N 1
ATOM 584 C CA . ILE A 1 71 ? -16.724 3.899 24.172 1.00 82.31 71 ILE A CA 1
ATOM 585 C C . ILE A 1 71 ? -16.087 2.980 25.219 1.00 82.31 71 ILE A C 1
ATOM 587 O O . ILE A 1 71 ? -16.731 2.587 26.185 1.00 82.31 71 ILE A O 1
ATOM 591 N N . LEU A 1 72 ? -14.806 2.649 25.054 1.00 81.25 72 LEU A N 1
ATOM 592 C CA . LEU A 1 72 ? -14.084 1.814 26.008 1.00 81.25 72 LEU A CA 1
ATOM 593 C C . LEU A 1 72 ? -13.937 2.501 27.373 1.00 81.25 72 LEU A C 1
ATOM 595 O O . LEU A 1 72 ? -14.093 1.849 28.401 1.00 81.25 72 LEU A O 1
ATOM 599 N N . ALA A 1 73 ? -13.647 3.804 27.394 1.00 82.38 73 ALA A N 1
ATOM 600 C CA . ALA A 1 73 ? -13.562 4.581 28.626 1.00 82.38 73 ALA A CA 1
ATOM 601 C C . ALA A 1 73 ? -14.921 4.658 29.336 1.00 82.38 73 ALA A C 1
ATOM 603 O O . ALA A 1 73 ? -14.977 4.451 30.545 1.00 82.38 73 ALA A O 1
ATOM 604 N N . ASP A 1 74 ? -16.001 4.881 28.586 1.00 81.44 74 ASP A N 1
ATOM 605 C CA . ASP A 1 74 ? -17.373 4.884 29.102 1.00 81.44 74 ASP A CA 1
ATOM 606 C C . ASP A 1 74 ? -17.743 3.527 29.726 1.00 81.44 74 ASP A C 1
ATOM 608 O O . ASP A 1 74 ? -18.180 3.461 30.876 1.00 81.44 74 ASP A O 1
ATOM 612 N N . LEU A 1 75 ? -17.427 2.423 29.037 1.00 80.38 75 LEU A N 1
ATOM 613 C CA . LEU A 1 75 ? -17.593 1.065 29.565 1.00 80.38 75 LEU A CA 1
ATOM 614 C C . LEU A 1 75 ? -16.794 0.835 30.854 1.00 80.38 75 LEU A C 1
ATOM 616 O O . LEU A 1 75 ? -17.309 0.253 31.809 1.00 80.38 75 LEU A O 1
ATOM 620 N N . MET A 1 76 ? -15.543 1.295 30.906 1.00 82.50 76 MET A N 1
ATOM 621 C CA . MET A 1 7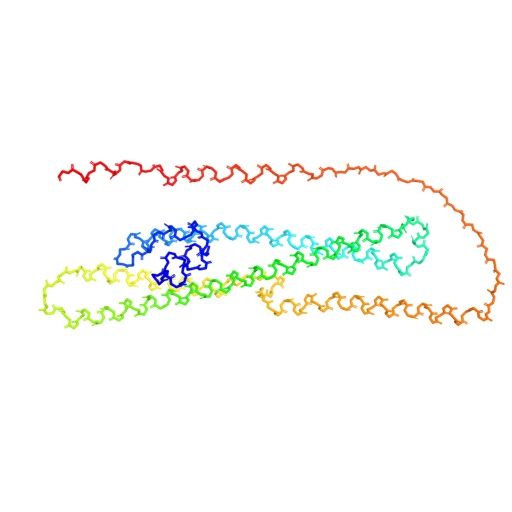6 ? -14.703 1.164 32.099 1.00 82.50 76 MET A CA 1
ATOM 622 C C . MET A 1 76 ? -15.256 1.970 33.280 1.00 82.50 76 MET A C 1
ATOM 624 O O . MET A 1 76 ? -15.241 1.468 34.403 1.00 82.50 76 MET A O 1
ATOM 628 N N . ILE A 1 77 ? -15.769 3.183 33.043 1.00 82.69 77 ILE A N 1
ATOM 629 C CA . ILE A 1 77 ? -16.411 4.013 34.075 1.00 82.69 77 ILE A CA 1
ATOM 630 C C . ILE A 1 77 ? -17.673 3.321 34.596 1.00 82.69 77 ILE A C 1
ATOM 632 O O . ILE A 1 77 ? -17.833 3.196 35.812 1.00 82.69 77 ILE A O 1
ATOM 636 N N . GLY A 1 78 ? -18.511 2.801 33.694 1.00 79.75 78 GLY A N 1
ATOM 637 C CA . GLY A 1 78 ? -19.709 2.044 34.053 1.00 79.75 78 GLY A CA 1
ATOM 638 C C . GLY A 1 78 ? -19.409 0.794 34.887 1.00 79.75 78 GLY A C 1
ATOM 639 O O . GLY A 1 78 ? -20.171 0.471 35.790 1.00 79.75 78 GLY A O 1
ATOM 640 N N . MET A 1 79 ? -18.282 0.113 34.646 1.00 79.06 79 MET A N 1
ATOM 641 C CA . MET A 1 79 ? -17.868 -1.042 35.458 1.00 79.06 79 MET A CA 1
ATOM 642 C C . MET A 1 79 ? -17.229 -0.669 36.805 1.00 79.06 79 MET A C 1
ATOM 644 O O . MET A 1 79 ? -17.285 -1.460 37.744 1.00 79.06 79 MET A O 1
ATOM 648 N N . LEU A 1 80 ? -16.578 0.493 36.905 1.00 82.44 80 LEU A N 1
ATOM 649 C CA . LEU A 1 80 ? -15.839 0.911 38.102 1.00 82.44 80 LEU A CA 1
ATOM 650 C C . LEU A 1 80 ? -16.714 1.606 39.149 1.00 82.44 80 LEU A C 1
ATOM 652 O O . LEU A 1 80 ? -16.407 1.525 40.339 1.00 82.44 80 LEU A O 1
ATOM 656 N N . VAL A 1 81 ? -17.769 2.303 38.722 1.00 84.56 81 VAL A N 1
ATOM 657 C CA . VAL A 1 81 ? -18.613 3.124 39.597 1.00 84.56 81 VAL A CA 1
ATOM 658 C C . VAL A 1 81 ? -20.020 2.512 39.672 1.00 84.56 81 VAL A C 1
ATOM 660 O O . VAL A 1 81 ? -20.848 2.788 38.805 1.00 84.56 81 VAL A O 1
ATOM 663 N N . PRO A 1 82 ? -20.335 1.698 40.699 1.00 77.75 82 PRO A N 1
ATOM 664 C CA . PRO A 1 82 ? -21.624 1.001 40.796 1.00 77.75 82 PRO A CA 1
ATOM 665 C C . PRO A 1 82 ? -22.823 1.957 40.933 1.00 77.75 82 PRO A C 1
ATOM 667 O O . PRO A 1 82 ? -23.919 1.668 40.456 1.00 77.75 82 PRO A O 1
ATOM 670 N N . GLU A 1 83 ? -22.608 3.142 41.501 1.00 83.25 83 GLU A N 1
ATOM 671 C CA . GLU A 1 83 ? -23.613 4.214 41.552 1.00 83.25 83 GLU A CA 1
ATOM 672 C C . GLU A 1 83 ? -23.984 4.713 40.144 1.00 83.25 83 GLU A C 1
ATOM 674 O O . GLU A 1 83 ? -25.124 5.095 39.885 1.00 83.25 83 GLU A O 1
ATOM 679 N N . TYR A 1 84 ? -23.041 4.654 39.197 1.00 75.81 84 TYR A N 1
ATOM 680 C CA . TYR A 1 84 ? -23.262 5.060 37.811 1.00 75.81 84 TYR A CA 1
ATOM 681 C C . TYR A 1 84 ? -24.151 4.062 37.066 1.00 75.81 84 TYR A C 1
ATOM 683 O O . TYR A 1 84 ? -24.957 4.465 36.228 1.00 75.81 84 TYR A O 1
ATOM 691 N N . THR A 1 85 ? -24.060 2.767 37.384 1.00 73.12 85 THR A N 1
ATOM 692 C CA . THR A 1 85 ? -24.944 1.742 36.804 1.00 73.12 85 THR A CA 1
ATOM 693 C C . THR A 1 85 ? -26.401 1.921 37.214 1.00 73.12 85 THR A C 1
ATOM 695 O O . THR A 1 85 ? -27.284 1.780 36.369 1.00 73.12 85 THR A O 1
ATOM 698 N N . GLU A 1 86 ? -26.663 2.287 38.471 1.00 79.31 86 GLU A N 1
ATOM 699 C CA . GLU A 1 86 ? -28.031 2.556 38.929 1.00 79.31 86 GLU A CA 1
ATOM 700 C C . GLU A 1 86 ? -28.593 3.844 38.316 1.00 79.31 86 GLU A C 1
ATOM 702 O O . GLU A 1 86 ? -29.748 3.872 37.891 1.00 79.31 86 GLU A O 1
ATOM 707 N N . LEU A 1 87 ? -27.768 4.892 38.209 1.00 76.75 87 LEU A N 1
ATOM 708 C CA . LEU A 1 87 ? -28.202 6.195 37.701 1.00 76.75 87 LEU A CA 1
ATOM 709 C C . LEU A 1 87 ? -28.411 6.212 36.179 1.00 76.75 87 LEU A C 1
ATOM 711 O O . LEU A 1 87 ? -29.321 6.870 35.681 1.00 76.75 87 LEU A O 1
ATOM 715 N N . SER A 1 88 ? -27.555 5.512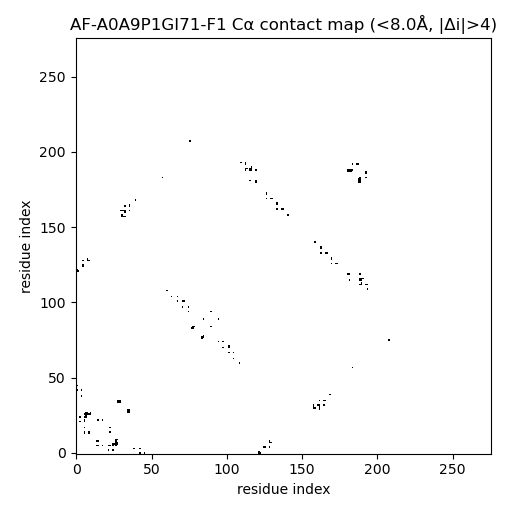 35.431 1.00 70.50 88 SER A N 1
ATOM 716 C CA . SER A 1 88 ? -27.595 5.497 33.962 1.00 70.50 88 SER A CA 1
ATOM 717 C C . SER A 1 88 ? -28.611 4.506 33.390 1.00 70.50 88 SER A C 1
ATOM 719 O O . SER A 1 88 ? -28.915 4.568 32.199 1.00 70.50 88 SER A O 1
ATOM 721 N N . GLY A 1 89 ? -29.139 3.587 34.208 1.00 71.88 89 GLY A N 1
ATOM 722 C CA . GLY A 1 89 ? -30.049 2.540 33.741 1.00 71.88 89 GLY A CA 1
ATOM 723 C C . GLY A 1 89 ? -29.414 1.635 32.680 1.00 71.88 89 GLY A C 1
ATOM 724 O O . GLY A 1 89 ? -30.114 1.120 31.803 1.00 71.88 89 GLY A O 1
ATOM 725 N N . VAL A 1 90 ? -28.085 1.475 32.710 1.00 70.88 90 VAL A N 1
ATOM 726 C CA . VAL A 1 90 ? -27.353 0.663 31.735 1.00 70.88 90 VAL A CA 1
ATOM 727 C C . VAL A 1 90 ? -27.749 -0.799 31.911 1.00 70.88 90 VAL A C 1
ATOM 729 O O . VAL A 1 90 ? -27.285 -1.513 32.796 1.00 70.88 90 VAL A O 1
ATOM 732 N N . ASN A 1 91 ? -28.637 -1.248 31.029 1.00 80.12 91 ASN A N 1
ATOM 733 C CA . ASN A 1 91 ? -29.015 -2.646 30.923 1.00 80.12 91 ASN A CA 1
ATOM 734 C C . ASN A 1 91 ? -27.818 -3.485 30.461 1.00 80.12 91 ASN A C 1
ATOM 736 O O . ASN A 1 91 ? -27.026 -3.053 29.619 1.00 80.12 91 ASN A O 1
ATOM 740 N N . LEU A 1 92 ? -27.759 -4.741 30.913 1.00 75.38 92 LEU A N 1
ATOM 741 C CA . LEU A 1 92 ? -26.801 -5.744 30.426 1.00 75.38 92 LEU A CA 1
ATOM 742 C C . LEU A 1 92 ? -26.788 -5.825 28.886 1.00 75.38 92 LEU A C 1
ATOM 744 O O . LEU A 1 92 ? -25.742 -6.026 28.276 1.00 75.38 92 LEU A O 1
ATOM 748 N N . ALA A 1 93 ? -27.947 -5.611 28.256 1.00 74.38 93 ALA A N 1
ATOM 749 C CA . ALA A 1 93 ? -28.082 -5.536 26.807 1.00 74.38 93 ALA A CA 1
ATOM 750 C C . ALA A 1 93 ? -27.241 -4.405 26.187 1.00 74.38 93 ALA A C 1
ATOM 752 O O . ALA A 1 93 ? -26.554 -4.643 25.199 1.00 74.38 93 ALA A O 1
ATOM 753 N N . SER A 1 94 ? -27.241 -3.202 26.770 1.00 76.38 94 SER A N 1
ATOM 754 C CA . SER A 1 94 ? -26.453 -2.063 26.280 1.00 76.38 94 SER A CA 1
ATOM 755 C C . SER A 1 94 ? -24.954 -2.328 26.398 1.00 76.38 94 SER A C 1
ATOM 757 O O . SER A 1 94 ? -24.211 -2.057 25.457 1.00 76.38 94 SER A O 1
ATOM 759 N N . LEU A 1 95 ? -24.524 -2.934 27.512 1.00 77.44 95 LEU A N 1
ATOM 760 C CA . LEU A 1 95 ? -23.137 -3.363 27.715 1.00 77.44 95 LEU A CA 1
ATOM 761 C C . LEU A 1 95 ? -22.709 -4.379 26.645 1.00 77.44 95 LEU A C 1
ATOM 763 O O . LEU A 1 95 ? -21.636 -4.259 26.055 1.00 77.44 95 LEU A O 1
ATOM 767 N N . LEU A 1 96 ? -23.570 -5.360 26.361 1.00 75.00 96 LEU A N 1
ATOM 768 C CA . LEU A 1 96 ? -23.317 -6.394 25.361 1.00 75.00 96 LEU A CA 1
ATOM 769 C C . LEU A 1 96 ? -23.248 -5.795 23.951 1.00 75.00 96 LEU A C 1
ATOM 771 O O . LEU A 1 96 ? -22.317 -6.104 23.209 1.00 75.00 96 LEU A O 1
ATOM 775 N N . VAL A 1 97 ? -24.176 -4.902 23.588 1.00 78.12 97 VAL A N 1
ATOM 776 C CA . VAL A 1 97 ? -24.155 -4.211 22.288 1.00 78.12 97 VAL A CA 1
ATOM 777 C C . VAL A 1 97 ? -22.891 -3.366 22.141 1.00 78.12 97 VAL A C 1
ATOM 779 O O . VAL A 1 97 ? -22.218 -3.469 21.118 1.00 78.12 97 VAL A O 1
ATOM 782 N N . ALA A 1 98 ? -22.525 -2.582 23.156 1.00 79.69 98 ALA A N 1
ATOM 783 C CA . ALA A 1 98 ? -21.302 -1.786 23.133 1.00 79.69 98 ALA A CA 1
ATOM 784 C C . ALA A 1 98 ? -20.054 -2.674 22.983 1.00 79.69 98 ALA A C 1
ATOM 786 O O . ALA A 1 98 ? -19.219 -2.415 22.119 1.00 79.69 98 ALA A O 1
ATOM 787 N N . GLY A 1 99 ? -19.972 -3.782 23.729 1.00 78.44 99 GLY A N 1
ATOM 788 C CA . GLY A 1 99 ? -18.894 -4.764 23.593 1.00 78.44 99 GLY A CA 1
ATOM 789 C C . GLY A 1 99 ? -18.823 -5.408 22.201 1.00 78.44 99 GLY A C 1
ATOM 790 O O . GLY A 1 99 ? -17.736 -5.548 21.634 1.00 78.44 99 GLY A O 1
ATOM 791 N N . LEU A 1 100 ? -19.967 -5.754 21.599 1.00 74.69 100 LEU A N 1
ATOM 792 C CA . LEU A 1 100 ? -20.029 -6.272 20.227 1.00 74.69 100 LEU A CA 1
ATOM 793 C C . LEU A 1 100 ? -19.558 -5.235 19.198 1.00 74.69 100 LEU A C 1
ATOM 795 O O . LEU A 1 100 ? -18.795 -5.569 18.294 1.00 74.69 100 LEU A O 1
ATOM 799 N N . VAL A 1 101 ? -19.959 -3.971 19.345 1.00 79.50 101 VAL A N 1
ATOM 800 C CA . VAL A 1 101 ? -19.506 -2.888 18.460 1.00 79.50 101 VAL A CA 1
ATOM 801 C C . VAL A 1 101 ? -17.998 -2.672 18.604 1.00 79.50 101 VAL A C 1
ATOM 803 O O . VAL A 1 101 ? -17.290 -2.625 17.597 1.00 79.50 101 VAL A O 1
ATOM 806 N N . SER A 1 102 ? -17.472 -2.619 19.830 1.00 79.94 102 SER A N 1
ATOM 807 C CA . SER A 1 102 ? -16.034 -2.470 20.078 1.00 79.94 102 SER A CA 1
ATOM 808 C C . SER A 1 102 ? -15.220 -3.631 19.502 1.00 79.94 102 SER A C 1
ATOM 810 O O . SER A 1 102 ? -14.188 -3.404 18.871 1.00 79.94 102 SER A O 1
ATOM 812 N N . THR A 1 103 ? -15.680 -4.875 19.656 1.00 77.88 103 THR A N 1
ATOM 813 C CA . THR A 1 103 ? -14.991 -6.047 19.087 1.00 77.88 103 THR A CA 1
ATOM 814 C C . THR A 1 103 ? -15.030 -6.054 17.558 1.00 77.88 103 THR A C 1
ATOM 816 O O . THR A 1 103 ? -13.993 -6.272 16.930 1.00 77.88 103 THR A O 1
ATOM 819 N N . ALA A 1 104 ? -16.170 -5.731 16.940 1.00 77.94 104 ALA A N 1
ATOM 820 C CA . ALA A 1 104 ? -16.282 -5.601 15.485 1.00 77.94 104 ALA A CA 1
ATOM 821 C C . ALA A 1 104 ? -15.353 -4.509 14.920 1.00 77.94 104 ALA A C 1
ATOM 823 O O . ALA A 1 104 ? -14.729 -4.688 13.867 1.00 77.94 104 ALA A O 1
ATOM 824 N N . LEU A 1 105 ? -15.208 -3.393 15.638 1.00 79.44 105 LEU A N 1
ATOM 825 C CA . LEU A 1 105 ? -14.278 -2.322 15.283 1.00 79.44 105 LEU A CA 1
ATOM 826 C C . LEU A 1 105 ? -12.814 -2.769 15.380 1.00 79.44 105 LEU A C 1
ATOM 828 O O . LEU A 1 105 ? -12.045 -2.507 14.456 1.00 79.44 105 LEU A O 1
ATOM 832 N N . ILE A 1 106 ? -12.432 -3.493 16.437 1.00 80.56 106 ILE A N 1
ATOM 833 C CA . ILE A 1 106 ? -11.080 -4.064 16.564 1.00 80.56 106 ILE A CA 1
ATOM 834 C C . ILE A 1 106 ? -10.779 -4.989 15.380 1.00 80.56 106 ILE A C 1
ATOM 836 O O . ILE A 1 106 ? -9.745 -4.835 14.732 1.00 80.56 106 ILE A O 1
ATOM 840 N N . VAL A 1 107 ? -11.696 -5.901 15.041 1.00 81.56 107 VAL A N 1
ATOM 841 C CA . VAL A 1 107 ? -11.541 -6.804 13.886 1.00 81.56 107 VAL A CA 1
ATOM 842 C C . VAL A 1 107 ? -11.369 -6.017 12.584 1.00 81.56 107 VAL A C 1
ATOM 844 O O . VAL A 1 107 ? -10.501 -6.343 11.775 1.00 81.56 107 VAL A O 1
ATOM 847 N N . SER A 1 108 ? -12.137 -4.942 12.400 1.00 79.25 108 SER A N 1
ATOM 848 C CA . SER A 1 108 ? -12.032 -4.074 11.220 1.00 79.25 108 SER A CA 1
ATOM 849 C C . SER A 1 108 ? -10.665 -3.386 11.124 1.00 79.25 108 SER A C 1
ATOM 851 O O . SER A 1 108 ? -10.081 -3.324 10.042 1.00 79.25 108 SER A O 1
ATOM 853 N N . ILE A 1 109 ? -10.115 -2.917 12.251 1.00 80.06 109 ILE A N 1
ATOM 854 C CA . ILE A 1 109 ? -8.765 -2.337 12.313 1.00 80.06 109 ILE A CA 1
ATOM 855 C C . ILE A 1 109 ? -7.713 -3.394 11.958 1.00 80.06 109 ILE A C 1
ATOM 857 O O . ILE A 1 109 ? -6.835 -3.126 11.141 1.00 80.06 109 ILE A O 1
ATOM 861 N N . LEU A 1 110 ? -7.812 -4.607 12.510 1.00 80.56 110 LEU A N 1
ATOM 862 C CA . LEU A 1 110 ? -6.881 -5.698 12.199 1.00 80.56 110 LEU A CA 1
ATOM 863 C C . LEU A 1 110 ? -6.905 -6.062 10.708 1.00 80.56 110 LEU A C 1
ATOM 865 O O . LEU A 1 110 ? -5.851 -6.238 10.095 1.00 80.56 110 LEU A O 1
ATOM 869 N N . LEU A 1 111 ? -8.094 -6.107 10.104 1.00 81.81 111 LEU A N 1
ATOM 870 C CA . LEU A 1 111 ? -8.260 -6.372 8.677 1.00 81.81 111 LEU A CA 1
ATOM 871 C C . LEU A 1 111 ? -7.660 -5.252 7.812 1.00 81.81 111 LEU A C 1
ATOM 873 O O . LEU A 1 111 ? -6.998 -5.535 6.814 1.00 81.81 111 LEU A O 1
ATOM 877 N N . LEU A 1 112 ? -7.810 -3.986 8.216 1.00 79.50 112 LEU A N 1
ATOM 878 C CA . LEU A 1 112 ? -7.147 -2.853 7.558 1.00 79.50 112 LEU A CA 1
ATOM 879 C C . LEU A 1 112 ? -5.618 -2.957 7.630 1.00 79.50 112 LEU A C 1
ATOM 881 O O . LEU A 1 112 ? -4.942 -2.680 6.639 1.00 79.50 112 LEU A O 1
ATOM 885 N N . VAL A 1 113 ? -5.068 -3.380 8.772 1.00 79.62 113 VAL A N 1
ATOM 886 C CA . VAL A 1 113 ? -3.620 -3.586 8.939 1.00 79.62 113 VAL A CA 1
ATOM 887 C C . VAL A 1 113 ? -3.119 -4.707 8.033 1.00 79.62 113 VAL A C 1
ATOM 889 O O . VAL A 1 113 ? -2.109 -4.534 7.349 1.00 79.62 113 VAL A O 1
ATOM 892 N N . TYR A 1 114 ? -3.850 -5.821 7.975 1.00 82.88 114 TYR A N 1
ATOM 893 C CA . TYR A 1 114 ? -3.544 -6.939 7.086 1.00 82.88 114 TYR A CA 1
ATOM 894 C C . TYR A 1 114 ? -3.532 -6.513 5.611 1.00 82.88 114 TYR A C 1
ATOM 896 O O . TYR A 1 114 ? -2.544 -6.734 4.910 1.00 82.88 114 TYR A O 1
ATOM 904 N N . LEU A 1 115 ? -4.580 -5.817 5.158 1.00 80.06 115 LEU A N 1
ATOM 905 C CA . LEU A 1 115 ? -4.653 -5.292 3.792 1.00 80.06 115 LEU A CA 1
ATOM 906 C C . LEU A 1 115 ? -3.528 -4.289 3.500 1.00 80.06 115 LEU A C 1
ATOM 908 O O . LEU A 1 115 ? -2.954 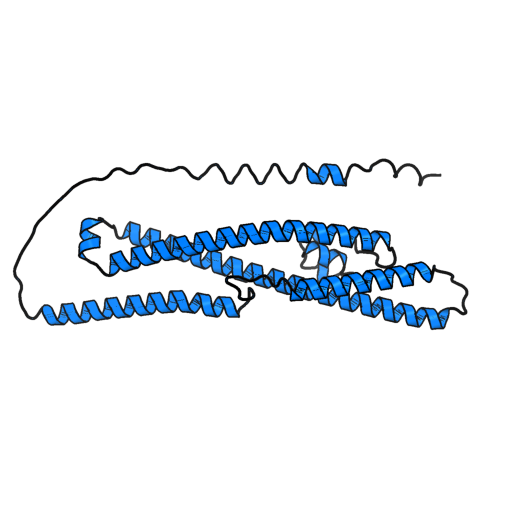-4.308 2.412 1.00 80.06 115 LEU A O 1
ATOM 912 N N . GLY A 1 116 ? -3.184 -3.431 4.465 1.00 79.69 116 GLY A N 1
ATOM 913 C CA . GLY A 1 116 ? -2.057 -2.505 4.352 1.00 79.69 116 GLY A CA 1
ATOM 914 C C . GLY A 1 116 ? -0.727 -3.230 4.130 1.00 79.69 116 GLY A C 1
ATOM 915 O O . GLY A 1 116 ? 0.041 -2.842 3.248 1.00 79.69 116 GLY A O 1
ATOM 916 N N . ASN A 1 117 ? -0.493 -4.321 4.862 1.00 82.19 117 ASN A N 1
ATOM 917 C CA . ASN A 1 117 ? 0.695 -5.156 4.699 1.00 82.19 117 ASN A CA 1
ATOM 918 C C . ASN A 1 117 ? 0.754 -5.814 3.311 1.00 82.19 117 ASN A C 1
ATOM 920 O O . ASN A 1 117 ? 1.793 -5.760 2.657 1.00 82.19 117 ASN A O 1
ATOM 924 N N . GLU A 1 118 ? -0.358 -6.360 2.807 1.00 82.38 118 GLU A N 1
ATOM 925 C CA . GLU A 1 118 ? -0.382 -6.924 1.449 1.00 82.38 118 GLU A CA 1
ATOM 926 C C . GLU A 1 118 ? -0.082 -5.877 0.364 1.00 82.38 118 GLU A C 1
ATOM 928 O O . GLU A 1 118 ? 0.484 -6.195 -0.684 1.00 82.38 118 GLU A O 1
ATOM 933 N N . VAL A 1 119 ? -0.505 -4.624 0.565 1.00 80.69 119 VAL A N 1
ATOM 934 C CA . VAL A 1 119 ? -0.206 -3.534 -0.373 1.00 80.69 119 VAL A CA 1
ATOM 935 C C . VAL A 1 119 ? 1.280 -3.181 -0.338 1.00 80.69 119 VAL A C 1
ATOM 937 O O . VAL A 1 119 ? 1.866 -2.986 -1.405 1.00 80.69 119 VAL A O 1
ATOM 940 N N . ASN A 1 120 ? 1.892 -3.149 0.850 1.00 82.25 120 ASN A N 1
ATOM 941 C CA . ASN A 1 120 ? 3.333 -2.947 1.008 1.00 82.25 120 ASN A CA 1
ATOM 942 C C . ASN A 1 120 ? 4.127 -4.066 0.320 1.00 82.25 120 ASN A C 1
ATOM 944 O O . ASN A 1 120 ? 4.994 -3.785 -0.505 1.00 82.25 120 ASN A O 1
ATOM 948 N N . GLU A 1 121 ? 3.759 -5.326 0.552 1.00 82.88 121 GLU A N 1
ATOM 949 C CA . GLU A 1 121 ? 4.408 -6.470 -0.092 1.00 82.88 121 GLU A CA 1
ATOM 950 C C . GLU A 1 121 ? 4.241 -6.430 -1.622 1.00 82.88 121 GLU A C 1
ATOM 952 O O . GLU A 1 121 ? 5.182 -6.668 -2.381 1.00 82.88 121 GLU A O 1
ATOM 957 N N . ALA A 1 122 ? 3.056 -6.057 -2.116 1.00 79.69 122 ALA A N 1
ATOM 958 C CA . ALA A 1 122 ? 2.837 -5.875 -3.548 1.00 79.69 122 ALA A CA 1
ATOM 959 C C . ALA A 1 122 ? 3.716 -4.757 -4.138 1.00 79.69 122 ALA A C 1
ATOM 961 O O . ALA A 1 122 ? 4.165 -4.875 -5.281 1.00 79.69 122 ALA A O 1
ATOM 962 N N . ALA A 1 123 ? 3.976 -3.684 -3.385 1.00 81.06 123 ALA A N 1
ATOM 963 C CA . ALA A 1 123 ? 4.880 -2.614 -3.799 1.00 81.06 123 ALA A CA 1
ATOM 964 C C . ALA A 1 123 ? 6.349 -3.081 -3.837 1.00 81.06 123 ALA A C 1
ATOM 966 O O . ALA A 1 123 ? 7.067 -2.753 -4.784 1.00 81.06 123 ALA A O 1
ATOM 967 N N . GLU A 1 124 ? 6.783 -3.903 -2.880 1.00 83.06 124 GLU A N 1
ATOM 968 C CA . GLU A 1 124 ? 8.117 -4.518 -2.892 1.00 83.06 124 GLU A CA 1
ATOM 969 C C . GLU A 1 124 ? 8.298 -5.463 -4.084 1.00 83.06 124 GLU A C 1
ATOM 971 O O . GLU A 1 124 ? 9.274 -5.347 -4.830 1.00 83.06 124 GLU A O 1
ATOM 976 N N . ARG A 1 125 ? 7.316 -6.338 -4.342 1.00 83.38 125 ARG A N 1
ATOM 977 C CA . ARG A 1 125 ? 7.314 -7.216 -5.525 1.00 83.38 125 ARG A CA 1
ATOM 978 C C . ARG A 1 125 ? 7.395 -6.410 -6.820 1.00 83.38 125 ARG A C 1
ATOM 980 O O . ARG A 1 125 ? 8.123 -6.774 -7.741 1.00 83.38 125 ARG A O 1
ATOM 987 N N . HIS A 1 126 ? 6.677 -5.293 -6.889 1.00 81.94 126 HIS A N 1
ATOM 988 C CA . HIS A 1 126 ? 6.704 -4.392 -8.035 1.00 81.94 126 HIS A CA 1
ATOM 989 C C . HIS A 1 126 ? 8.109 -3.811 -8.276 1.00 81.94 126 HIS A C 1
ATOM 991 O O . HIS A 1 126 ? 8.583 -3.805 -9.413 1.00 81.94 126 HIS A O 1
ATOM 997 N N . ARG A 1 127 ? 8.806 -3.392 -7.213 1.00 82.81 127 ARG A N 1
ATOM 998 C CA . ARG A 1 127 ? 10.199 -2.925 -7.288 1.00 82.81 127 ARG A CA 1
ATOM 999 C C . ARG A 1 127 ? 11.143 -4.032 -7.748 1.00 82.81 127 ARG A C 1
ATOM 1001 O O . ARG A 1 127 ? 11.982 -3.797 -8.614 1.00 82.81 127 ARG A O 1
ATOM 1008 N N . PHE A 1 128 ? 10.983 -5.235 -7.205 1.00 87.06 128 PHE A N 1
ATOM 1009 C CA . PHE A 1 128 ? 11.792 -6.387 -7.588 1.00 87.06 128 PHE A CA 1
ATOM 1010 C C . PHE A 1 128 ? 11.675 -6.696 -9.088 1.00 87.06 128 PHE A C 1
ATOM 1012 O O . PHE A 1 128 ? 12.693 -6.850 -9.764 1.00 87.06 128 PHE A O 1
ATOM 1019 N N . ILE A 1 129 ? 10.450 -6.721 -9.628 1.00 85.25 129 ILE A N 1
ATOM 1020 C CA . ILE A 1 129 ? 10.212 -6.972 -11.058 1.00 85.25 129 ILE A CA 1
ATOM 1021 C C . ILE A 1 129 ? 10.876 -5.892 -11.916 1.00 85.25 129 ILE A C 1
ATOM 1023 O O . ILE A 1 129 ? 11.547 -6.221 -12.890 1.00 85.25 129 ILE A O 1
ATOM 1027 N N . LEU A 1 130 ? 10.752 -4.617 -11.543 1.00 84.31 130 LEU A N 1
ATOM 1028 C CA . LEU A 1 130 ? 11.355 -3.517 -12.302 1.00 84.31 130 LEU A CA 1
ATOM 1029 C C . LEU A 1 130 ? 12.879 -3.555 -12.297 1.00 84.31 130 LEU A C 1
ATOM 1031 O O . LEU A 1 130 ? 13.488 -3.398 -13.355 1.00 84.31 130 LEU A O 1
ATOM 1035 N N . ASN A 1 131 ? 13.492 -3.826 -11.144 1.00 86.19 131 ASN A N 1
ATOM 1036 C CA . ASN A 1 131 ? 14.941 -3.995 -11.049 1.00 86.19 131 ASN A CA 1
ATOM 1037 C C . ASN A 1 131 ? 15.418 -5.171 -11.906 1.00 86.19 131 ASN A C 1
ATOM 1039 O O . ASN A 1 131 ? 16.403 -5.045 -12.630 1.00 86.19 131 ASN A O 1
ATOM 1043 N N . ARG A 1 132 ? 14.685 -6.290 -11.894 1.00 87.56 132 ARG A N 1
ATOM 1044 C CA . ARG A 1 132 ? 14.988 -7.444 -12.748 1.00 87.56 132 ARG A CA 1
ATOM 1045 C C . ARG A 1 132 ? 14.904 -7.085 -14.233 1.00 87.56 132 ARG A C 1
ATOM 1047 O O . ARG A 1 132 ? 15.824 -7.414 -14.977 1.00 87.56 132 ARG A O 1
ATOM 1054 N N . THR A 1 133 ? 13.847 -6.397 -14.665 1.00 85.50 133 THR A N 1
ATOM 1055 C CA . THR A 1 133 ? 13.697 -5.950 -16.060 1.00 85.50 133 THR A CA 1
ATOM 1056 C C . THR A 1 133 ? 14.811 -4.982 -16.464 1.00 85.50 133 THR A C 1
ATOM 1058 O O . THR A 1 133 ? 15.363 -5.113 -17.553 1.00 85.50 133 THR A O 1
ATOM 1061 N N . ARG A 1 134 ? 15.205 -4.059 -15.576 1.00 84.88 134 ARG A N 1
ATOM 1062 C CA . ARG A 1 134 ? 16.343 -3.151 -15.794 1.00 84.88 134 ARG A CA 1
ATOM 1063 C C . ARG A 1 134 ? 17.643 -3.928 -16.017 1.00 84.88 134 ARG A C 1
ATOM 1065 O O . ARG A 1 134 ? 18.346 -3.652 -16.983 1.00 84.88 134 ARG A O 1
ATOM 1072 N N . CYS A 1 135 ? 17.946 -4.914 -15.172 1.00 87.25 135 CYS A N 1
ATOM 1073 C CA . CYS A 1 135 ? 19.137 -5.752 -15.334 1.00 87.25 135 CYS A CA 1
ATOM 1074 C C . CYS A 1 135 ? 19.135 -6.524 -16.662 1.00 87.25 135 CYS A C 1
ATOM 1076 O O . CYS A 1 135 ? 20.173 -6.606 -17.312 1.00 87.25 135 CYS A O 1
ATOM 1078 N N . LEU A 1 136 ? 17.980 -7.052 -17.085 1.00 85.69 136 LEU A N 1
ATOM 1079 C CA . LEU A 1 136 ? 17.853 -7.755 -18.366 1.00 85.69 136 LEU A CA 1
ATOM 1080 C C . LEU A 1 136 ? 18.100 -6.828 -19.563 1.00 85.69 136 LEU A C 1
ATOM 1082 O O . LEU A 1 136 ? 18.837 -7.204 -20.467 1.00 85.69 136 LEU A O 1
ATOM 1086 N N . LEU A 1 137 ? 17.548 -5.610 -19.549 1.00 83.19 137 LEU A N 1
ATOM 1087 C CA . LEU A 1 137 ? 17.780 -4.626 -20.614 1.00 83.19 137 LEU A CA 1
ATOM 1088 C C . LEU A 1 137 ? 19.259 -4.223 -20.717 1.00 83.19 137 LEU A C 1
ATOM 1090 O O . LEU A 1 137 ? 19.792 -4.128 -21.819 1.00 83.19 137 LEU A O 1
ATOM 1094 N N . ILE A 1 138 ? 19.939 -4.043 -19.580 1.00 85.44 138 ILE A N 1
ATOM 1095 C CA . ILE A 1 138 ? 21.378 -3.736 -19.548 1.00 85.44 138 ILE A CA 1
ATOM 1096 C C . ILE A 1 138 ? 22.199 -4.902 -20.116 1.00 85.44 138 ILE A C 1
ATOM 1098 O O . ILE A 1 138 ? 23.115 -4.676 -20.902 1.00 85.44 138 ILE A O 1
ATOM 1102 N N . ALA A 1 139 ? 21.860 -6.146 -19.764 1.00 86.88 139 ALA A N 1
ATOM 1103 C CA . ALA A 1 139 ? 22.533 -7.323 -20.311 1.00 86.88 139 ALA A CA 1
ATOM 1104 C C . ALA A 1 139 ? 22.356 -7.426 -21.837 1.00 86.88 139 ALA A C 1
ATOM 1106 O O . ALA A 1 139 ? 23.333 -7.622 -22.553 1.00 86.88 139 ALA A O 1
ATOM 1107 N N . MET A 1 140 ? 21.137 -7.198 -22.344 1.00 83.06 140 MET A N 1
ATOM 1108 C CA . MET A 1 140 ? 20.864 -7.174 -23.788 1.00 83.06 140 MET A CA 1
ATOM 1109 C C . MET A 1 140 ? 21.646 -6.070 -24.512 1.00 83.06 140 MET A C 1
ATOM 1111 O O . MET A 1 140 ? 22.163 -6.312 -25.599 1.00 83.06 140 MET A O 1
ATOM 1115 N N . LYS A 1 141 ? 21.792 -4.884 -23.898 1.00 83.81 141 LYS A N 1
ATOM 1116 C CA . LYS A 1 141 ? 22.612 -3.789 -24.446 1.00 83.81 141 LYS A CA 1
ATOM 1117 C C . LYS A 1 141 ? 24.064 -4.234 -24.671 1.00 83.81 141 LYS A C 1
ATOM 1119 O O . LYS A 1 141 ? 24.629 -3.923 -25.715 1.00 83.81 141 LYS A O 1
ATOM 1124 N N . HIS A 1 142 ? 24.650 -4.977 -23.731 1.00 85.56 142 HIS A N 1
ATOM 1125 C CA . HIS A 1 142 ? 26.020 -5.489 -23.861 1.00 85.56 142 HIS A CA 1
ATOM 1126 C C . HIS A 1 142 ? 26.150 -6.621 -24.892 1.00 85.56 142 HIS A C 1
ATOM 1128 O O . HIS A 1 142 ? 27.137 -6.669 -25.627 1.00 85.56 142 HIS A O 1
ATOM 1134 N N . ASP A 1 143 ? 25.152 -7.500 -24.997 1.00 84.25 143 ASP A N 1
ATOM 1135 C CA . ASP A 1 143 ? 25.147 -8.561 -26.011 1.00 84.25 143 ASP A CA 1
ATOM 1136 C C . ASP A 1 143 ? 25.039 -7.988 -27.436 1.00 84.25 143 ASP A C 1
ATOM 1138 O O . ASP A 1 143 ? 25.714 -8.473 -28.349 1.00 84.25 143 ASP A O 1
ATOM 1142 N N . ASP A 1 144 ? 24.253 -6.929 -27.645 1.00 80.06 144 ASP A N 1
ATOM 11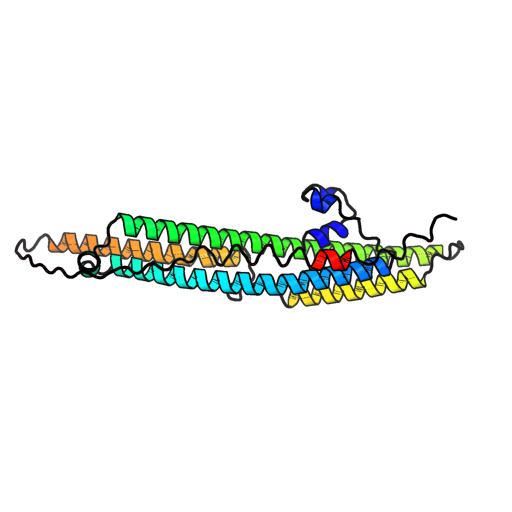43 C CA . ASP A 1 144 ? 24.116 -6.278 -28.955 1.00 80.06 144 ASP A CA 1
ATOM 1144 C C . ASP A 1 144 ? 25.408 -5.579 -29.405 1.00 80.06 144 ASP A C 1
ATOM 1146 O O . ASP A 1 144 ? 25.743 -5.617 -30.592 1.00 80.06 144 ASP A O 1
ATOM 1150 N N . GLU A 1 145 ? 26.190 -5.015 -28.477 1.00 81.06 145 GLU A N 1
ATOM 1151 C CA . GLU A 1 145 ? 27.520 -4.461 -28.781 1.00 81.06 145 GLU A CA 1
ATOM 1152 C C . GLU A 1 145 ? 28.467 -5.530 -29.346 1.00 81.06 145 GLU A C 1
ATOM 1154 O O . GLU A 1 145 ? 29.244 -5.243 -30.257 1.00 81.06 145 GLU A O 1
ATOM 1159 N N . SER A 1 146 ? 28.346 -6.784 -28.894 1.00 79.75 146 SER A N 1
ATOM 1160 C CA . SER A 1 146 ? 29.126 -7.903 -29.441 1.00 79.75 146 SER A CA 1
ATOM 1161 C C . SER A 1 146 ? 28.675 -8.331 -30.848 1.00 79.75 146 SER A C 1
ATOM 1163 O O . SER A 1 146 ? 29.474 -8.841 -31.636 1.00 79.75 146 SER A O 1
ATOM 1165 N N . ARG A 1 147 ? 27.398 -8.102 -31.192 1.00 71.88 147 ARG A N 1
ATOM 1166 C CA . ARG A 1 147 ? 26.766 -8.519 -32.459 1.00 71.88 147 ARG A CA 1
ATOM 1167 C C . ARG A 1 147 ? 26.719 -7.426 -33.521 1.00 71.88 147 ARG A C 1
ATOM 1169 O O . ARG A 1 147 ? 26.380 -7.719 -34.672 1.00 71.88 147 ARG A O 1
ATOM 1176 N N . GLN A 1 148 ? 27.098 -6.196 -33.174 1.00 63.84 148 GLN A N 1
ATOM 1177 C CA . GLN A 1 148 ? 26.987 -5.005 -34.023 1.00 63.84 148 GLN A CA 1
ATOM 1178 C C . GLN A 1 148 ? 27.759 -5.101 -35.361 1.00 63.84 148 GLN A C 1
ATOM 1180 O O . GLN A 1 148 ? 27.522 -4.307 -36.268 1.00 63.84 148 GLN A O 1
ATOM 1185 N N . ASN A 1 149 ? 28.582 -6.138 -35.552 1.00 66.50 149 ASN A N 1
ATOM 1186 C CA . ASN A 1 149 ? 29.201 -6.487 -36.835 1.00 66.50 149 ASN A CA 1
ATOM 1187 C C . ASN A 1 149 ? 28.243 -7.106 -37.882 1.00 66.50 149 ASN A C 1
ATOM 1189 O O . ASN A 1 149 ? 28.668 -7.321 -39.013 1.00 66.50 149 ASN A O 1
ATOM 1193 N N . THR A 1 150 ? 26.974 -7.401 -37.558 1.00 66.69 150 THR A N 1
ATOM 1194 C CA . THR A 1 150 ? 26.047 -8.135 -38.460 1.00 66.69 150 THR A CA 1
ATOM 1195 C C . THR A 1 150 ? 24.930 -7.302 -39.114 1.00 66.69 150 THR A C 1
ATOM 1197 O O . THR A 1 150 ? 24.056 -7.855 -39.774 1.00 66.69 150 THR A O 1
ATOM 1200 N N . GLY A 1 151 ? 24.970 -5.968 -39.022 1.00 61.53 151 GLY A N 1
ATOM 1201 C CA . GLY A 1 151 ? 24.193 -5.083 -39.910 1.00 61.53 151 GLY A CA 1
ATOM 1202 C C . GLY A 1 151 ? 22.691 -4.930 -39.620 1.00 61.53 151 GLY A C 1
ATOM 1203 O O . GLY A 1 151 ? 22.013 -4.215 -40.358 1.00 61.53 151 GLY A O 1
ATOM 1204 N N . LEU A 1 152 ? 22.154 -5.519 -38.545 1.00 61.69 152 LEU A N 1
ATOM 1205 C CA . LEU A 1 152 ? 20.793 -5.213 -38.091 1.00 61.69 152 LEU A CA 1
ATOM 1206 C C . LEU A 1 152 ? 20.795 -3.891 -37.304 1.00 61.69 152 LEU A C 1
ATOM 1208 O O . LEU A 1 152 ? 21.002 -3.857 -36.094 1.00 61.69 152 LEU A O 1
ATOM 1212 N N . ALA A 1 153 ? 20.572 -2.782 -38.008 1.00 59.59 153 ALA A N 1
ATOM 1213 C CA . ALA A 1 153 ? 20.465 -1.439 -37.441 1.00 59.59 153 ALA A CA 1
ATOM 1214 C C . ALA A 1 153 ? 19.110 -1.212 -36.740 1.00 59.59 153 ALA A C 1
ATOM 1216 O O . ALA A 1 153 ? 18.417 -0.230 -37.008 1.00 59.59 153 ALA A O 1
ATOM 1217 N 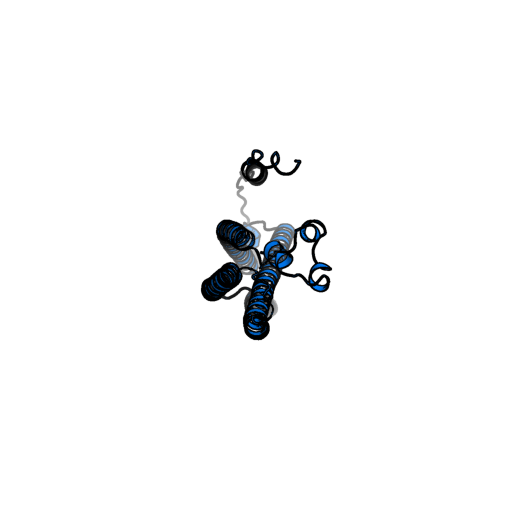N . CYS A 1 154 ? 18.701 -2.121 -35.846 1.00 61.72 154 CYS A N 1
ATOM 1218 C CA . CYS A 1 154 ? 17.692 -1.747 -34.860 1.00 61.72 154 CYS A CA 1
ATOM 1219 C C . CYS A 1 154 ? 18.254 -0.547 -34.082 1.00 61.72 154 CYS A C 1
ATOM 1221 O O . CYS A 1 154 ? 19.429 -0.541 -33.710 1.00 61.72 154 CYS A O 1
ATOM 1223 N N . SER A 1 155 ? 17.459 0.517 -33.955 1.00 74.94 155 SER A N 1
ATOM 1224 C CA . SER A 1 155 ? 17.925 1.845 -33.551 1.00 74.94 155 SER A CA 1
ATOM 1225 C C . SER A 1 155 ? 18.552 1.808 -32.151 1.00 74.94 155 SER A C 1
ATOM 1227 O O . SER A 1 155 ? 17.850 1.876 -31.145 1.00 74.94 155 SER A O 1
ATOM 1229 N N . LYS A 1 156 ? 19.888 1.719 -32.082 1.00 82.50 156 LYS A N 1
ATOM 1230 C CA . LYS A 1 156 ? 20.683 1.783 -30.839 1.00 82.50 156 LYS A CA 1
ATOM 1231 C C . LYS A 1 156 ? 20.267 2.968 -29.957 1.00 82.50 156 LYS A C 1
ATOM 1233 O O . LYS A 1 156 ? 20.212 2.845 -28.739 1.00 82.50 156 LYS A O 1
ATOM 1238 N N . GLU A 1 157 ? 19.888 4.076 -30.592 1.00 86.00 157 GLU A N 1
ATOM 1239 C CA . GLU A 1 157 ? 19.364 5.279 -29.946 1.00 86.00 157 GLU A CA 1
ATOM 1240 C C . GLU A 1 157 ? 18.052 5.026 -29.177 1.00 86.00 157 GLU A C 1
ATOM 1242 O O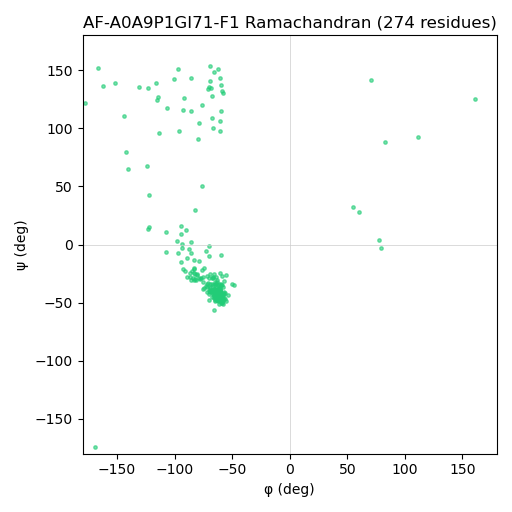 . GLU A 1 157 ? 17.884 5.516 -28.061 1.00 86.00 157 GLU A O 1
ATOM 1247 N N . GLN A 1 158 ? 17.121 4.235 -29.725 1.00 84.06 158 GLN A N 1
ATOM 1248 C CA . GLN A 1 158 ? 15.868 3.903 -29.036 1.00 84.06 158 GLN A CA 1
ATOM 1249 C C . GLN A 1 158 ? 16.102 3.024 -27.805 1.00 84.06 158 GLN A C 1
ATOM 1251 O O . GLN A 1 158 ? 15.486 3.274 -26.768 1.00 84.06 158 GLN A O 1
ATOM 1256 N N . LEU A 1 159 ? 17.003 2.041 -27.900 1.00 84.75 159 LEU A N 1
ATOM 1257 C CA . LEU A 1 159 ? 17.352 1.164 -26.779 1.00 84.75 159 LEU A CA 1
ATOM 1258 C C . LEU A 1 159 ? 18.091 1.923 -25.668 1.00 84.75 159 LEU A C 1
ATOM 1260 O O . LEU A 1 159 ? 17.844 1.705 -24.483 1.00 84.75 159 LEU A O 1
ATOM 1264 N N . GLU A 1 160 ? 18.981 2.843 -26.033 1.00 87.12 160 GLU A N 1
ATOM 1265 C CA . GLU A 1 160 ? 19.659 3.707 -25.067 1.00 87.12 160 GLU A CA 1
ATOM 1266 C C . GLU A 1 160 ? 18.655 4.603 -24.339 1.00 87.12 160 GLU A C 1
ATOM 1268 O O . GLU A 1 160 ? 18.594 4.613 -23.109 1.00 87.12 160 GLU A O 1
ATOM 1273 N N . LYS A 1 161 ? 17.757 5.238 -25.096 1.00 89.12 161 LYS A N 1
ATOM 1274 C CA . LYS A 1 161 ? 16.698 6.077 -24.541 1.00 89.12 161 LYS A CA 1
ATOM 1275 C C . LYS A 1 161 ? 15.725 5.298 -23.649 1.00 89.12 161 LYS A C 1
ATOM 1277 O O . LYS A 1 161 ? 15.292 5.829 -22.625 1.00 89.12 161 LYS A O 1
ATOM 1282 N N . SER A 1 162 ? 15.358 4.064 -24.008 1.00 85.44 162 SER A N 1
ATOM 1283 C CA . SER A 1 162 ? 14.500 3.224 -23.160 1.00 85.44 162 SER A CA 1
ATOM 1284 C C . SER A 1 162 ? 15.214 2.825 -21.868 1.00 85.44 162 SER A C 1
ATOM 1286 O O . SER A 1 162 ? 14.612 2.889 -20.793 1.00 85.44 162 SER A O 1
ATOM 1288 N N . THR A 1 163 ? 16.508 2.506 -21.949 1.00 88.56 163 THR A N 1
ATOM 1289 C CA . THR A 1 163 ? 17.344 2.153 -20.795 1.00 88.56 163 THR A CA 1
ATOM 1290 C C . THR A 1 163 ? 17.459 3.324 -19.815 1.00 88.56 163 THR A C 1
ATOM 1292 O O . THR A 1 163 ? 17.234 3.138 -18.617 1.00 88.56 163 THR A O 1
ATOM 1295 N N . ASP A 1 164 ? 17.695 4.541 -20.308 1.00 90.25 164 ASP A N 1
ATOM 1296 C CA . ASP A 1 164 ? 17.764 5.754 -19.481 1.00 90.25 164 ASP A CA 1
ATOM 1297 C C . ASP A 1 164 ? 16.407 6.098 -18.840 1.00 90.25 164 ASP A C 1
ATOM 1299 O O . ASP A 1 164 ? 16.316 6.486 -17.666 1.00 90.25 164 ASP A O 1
ATOM 1303 N N . MET A 1 165 ? 15.301 5.902 -19.571 1.00 87.56 165 MET A N 1
ATOM 1304 C CA . MET A 1 165 ? 13.960 6.061 -18.998 1.00 87.56 165 MET A CA 1
ATOM 1305 C C . MET A 1 165 ? 13.661 5.028 -17.910 1.00 87.56 165 MET A C 1
ATOM 1307 O O . MET A 1 165 ? 13.045 5.372 -16.901 1.00 87.56 165 MET A O 1
ATOM 1311 N N . MET A 1 166 ? 14.108 3.786 -18.079 1.00 86.50 166 MET A N 1
ATOM 1312 C CA . MET A 1 166 ? 13.962 2.742 -17.065 1.00 86.50 166 MET A CA 1
ATOM 1313 C C . MET A 1 166 ? 14.837 3.006 -15.837 1.00 86.50 166 MET A C 1
ATOM 1315 O O . MET A 1 166 ? 14.389 2.774 -14.714 1.00 86.50 166 MET A O 1
ATOM 1319 N N . ALA A 1 167 ? 16.048 3.538 -16.024 1.00 88.19 167 ALA A N 1
ATOM 1320 C CA . ALA A 1 167 ? 16.916 3.951 -14.927 1.00 88.19 167 ALA A CA 1
ATOM 1321 C C . ALA A 1 167 ? 16.267 5.067 -14.094 1.00 88.19 167 ALA A C 1
ATOM 1323 O O . ALA A 1 167 ? 16.083 4.903 -12.892 1.00 88.19 167 ALA A O 1
ATOM 1324 N N . SER A 1 168 ? 15.798 6.135 -14.744 1.00 90.31 168 SER A N 1
ATOM 1325 C CA . SER A 1 168 ? 15.091 7.222 -14.049 1.00 90.31 168 SER A CA 1
ATOM 1326 C C . SER A 1 168 ? 13.807 6.756 -13.349 1.00 90.31 168 SER A C 1
ATOM 1328 O O . SER A 1 168 ? 13.531 7.191 -12.235 1.00 90.31 168 SER A O 1
ATOM 1330 N N . LEU A 1 169 ? 13.032 5.841 -13.953 1.00 86.75 169 LEU A N 1
ATOM 1331 C CA . LEU A 1 169 ? 11.870 5.220 -13.299 1.00 86.75 169 LEU A CA 1
ATOM 1332 C C . LEU A 1 169 ? 12.260 4.448 -12.039 1.00 86.75 169 LEU A C 1
ATOM 1334 O O . LEU A 1 1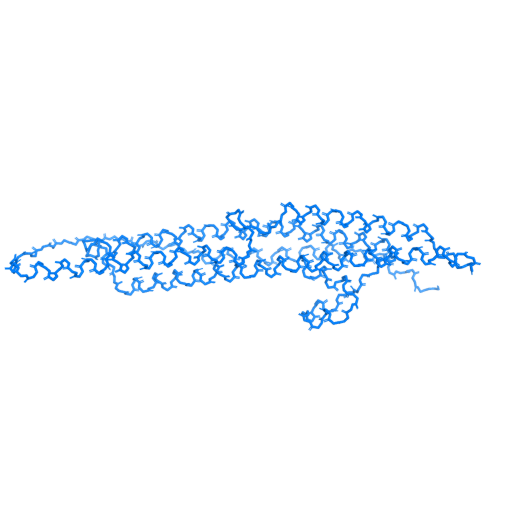69 ? 11.578 4.551 -11.024 1.00 86.75 169 LEU A O 1
ATOM 1338 N N . SER A 1 170 ? 13.327 3.657 -12.117 1.00 86.88 170 SER A N 1
ATOM 1339 C CA . SER A 1 170 ? 13.842 2.868 -11.000 1.00 86.88 170 SER A CA 1
ATOM 1340 C C . SER A 1 170 ? 14.281 3.759 -9.838 1.00 86.88 170 SER A C 1
ATOM 1342 O O . SER A 1 170 ? 13.994 3.435 -8.686 1.00 86.88 170 SER A O 1
ATOM 1344 N N . ASP A 1 171 ? 14.934 4.881 -10.131 1.00 88.62 171 ASP A N 1
ATOM 1345 C CA . ASP A 1 171 ? 15.416 5.818 -9.115 1.00 88.62 171 ASP A CA 1
ATOM 1346 C C . ASP A 1 171 ? 14.244 6.581 -8.465 1.00 88.62 171 ASP A C 1
ATOM 1348 O O . ASP A 1 171 ? 14.184 6.713 -7.240 1.00 88.62 171 ASP A O 1
ATOM 1352 N N . GLU A 1 172 ? 13.250 6.995 -9.264 1.00 87.50 172 GLU A N 1
ATOM 1353 C CA . GLU A 1 172 ? 11.987 7.581 -8.784 1.00 87.50 172 GLU A CA 1
ATOM 1354 C C . GLU A 1 172 ? 11.268 6.611 -7.832 1.00 87.50 172 GLU A C 1
ATOM 1356 O O . GLU A 1 172 ? 10.885 6.981 -6.724 1.00 87.50 172 GLU A O 1
ATOM 1361 N N . LEU A 1 173 ? 11.176 5.337 -8.212 1.00 82.31 173 LEU A N 1
ATOM 1362 C CA . LEU A 1 173 ? 10.603 4.257 -7.408 1.00 82.31 173 LEU A CA 1
ATOM 1363 C C . LEU A 1 173 ? 11.324 4.011 -6.091 1.00 82.31 173 LEU A C 1
ATOM 1365 O O . LEU A 1 173 ? 10.694 3.797 -5.053 1.00 82.31 173 LEU A O 1
ATOM 1369 N N . GLU A 1 174 ? 12.651 3.995 -6.140 1.00 84.12 174 GLU A N 1
ATOM 1370 C CA . GLU A 1 174 ? 13.464 3.829 -4.952 1.00 84.12 174 GLU A CA 1
ATOM 1371 C C . GLU A 1 174 ? 13.261 5.003 -3.993 1.00 84.12 174 GLU A C 1
ATOM 1373 O O . GLU A 1 174 ? 13.078 4.782 -2.792 1.00 84.12 174 GLU A O 1
ATOM 1378 N N . SER A 1 175 ? 13.211 6.229 -4.518 1.00 85.88 175 SER A N 1
ATOM 1379 C CA . SER A 1 175 ? 12.921 7.416 -3.717 1.00 85.88 175 SER A CA 1
ATOM 1380 C C . SER A 1 175 ? 11.512 7.368 -3.111 1.00 85.88 175 SER A C 1
ATOM 1382 O O . SER A 1 175 ? 11.360 7.585 -1.912 1.00 85.88 175 SER A O 1
ATOM 1384 N N . GLU A 1 176 ? 10.494 6.966 -3.879 1.00 78.69 176 GLU A N 1
ATOM 1385 C CA . GLU A 1 176 ? 9.109 6.844 -3.410 1.00 78.69 176 GLU A CA 1
ATOM 1386 C C . GLU A 1 176 ? 8.993 5.820 -2.270 1.00 78.69 176 GLU A C 1
ATOM 1388 O O . GLU A 1 176 ? 8.355 6.091 -1.251 1.00 78.69 176 GLU A O 1
ATOM 1393 N N . SER A 1 177 ? 9.683 4.678 -2.393 1.00 71.69 177 SER A N 1
ATOM 1394 C CA . SER A 1 177 ? 9.684 3.628 -1.365 1.00 71.69 177 SER A CA 1
ATOM 1395 C C . SER A 1 177 ? 10.301 4.080 -0.039 1.00 71.69 177 SER A C 1
ATOM 1397 O O . SER A 1 177 ? 9.836 3.678 1.026 1.00 71.69 177 SER A O 1
ATOM 1399 N N . LYS A 1 178 ? 11.320 4.947 -0.093 1.00 77.62 178 LYS A N 1
ATOM 1400 C CA . LYS A 1 178 ? 11.960 5.510 1.103 1.00 77.62 178 LYS A CA 1
ATOM 1401 C C . LYS A 1 178 ? 11.085 6.577 1.760 1.00 77.62 178 LYS A C 1
ATOM 1403 O O . LYS A 1 178 ? 11.122 6.724 2.976 1.00 77.62 178 LYS A O 1
ATOM 1408 N N . VAL A 1 179 ? 10.314 7.319 0.965 1.00 68.44 179 VAL A N 1
ATOM 1409 C CA . VAL A 1 179 ? 9.568 8.495 1.434 1.00 68.44 179 VAL A CA 1
ATOM 1410 C C . VAL A 1 179 ? 8.166 8.140 1.942 1.00 68.44 179 VAL A C 1
ATOM 1412 O O . VAL A 1 179 ? 7.655 8.841 2.813 1.00 68.44 179 VAL A O 1
ATOM 1415 N N . MET A 1 180 ? 7.529 7.068 1.449 1.00 67.12 180 MET A N 1
ATOM 1416 C CA . MET A 1 180 ? 6.146 6.735 1.828 1.00 67.12 180 MET A CA 1
ATOM 1417 C C . MET A 1 180 ? 5.879 5.233 2.023 1.00 67.12 180 MET A C 1
ATOM 1419 O O . MET A 1 180 ? 5.043 4.666 1.313 1.00 67.12 180 MET A O 1
ATOM 1423 N N . PRO A 1 181 ? 6.495 4.563 3.015 1.00 72.06 181 PRO A N 1
ATOM 1424 C CA . PRO A 1 181 ? 5.889 3.339 3.523 1.00 72.06 181 PRO A CA 1
ATOM 1425 C C . PRO A 1 181 ? 4.490 3.674 4.059 1.00 72.06 181 PRO A C 1
ATOM 1427 O O . PRO A 1 181 ? 4.301 4.695 4.732 1.00 72.06 181 PRO A O 1
ATOM 1430 N N . LEU A 1 182 ? 3.490 2.835 3.766 1.00 65.88 182 LEU A N 1
ATOM 1431 C CA . LEU A 1 182 ? 2.179 2.982 4.395 1.00 65.88 182 LEU A CA 1
ATOM 1432 C C . LEU A 1 182 ? 2.387 2.854 5.902 1.00 65.88 182 LEU A C 1
ATOM 1434 O O . LEU A 1 182 ? 2.796 1.801 6.387 1.00 65.88 182 LEU A O 1
ATOM 1438 N N . THR A 1 183 ? 2.132 3.936 6.631 1.00 70.00 183 THR A N 1
ATOM 1439 C CA . THR A 1 183 ? 2.311 3.995 8.080 1.00 70.00 183 THR A CA 1
ATOM 1440 C C . THR A 1 183 ? 0.967 4.218 8.759 1.00 70.00 183 THR A C 1
ATOM 1442 O O . THR A 1 183 ? 0.148 5.019 8.305 1.00 70.00 183 THR A O 1
ATOM 1445 N N . LEU A 1 184 ? 0.738 3.519 9.867 1.00 63.50 184 LEU A N 1
ATOM 1446 C CA . LEU A 1 184 ? -0.349 3.804 10.797 1.00 63.50 184 LEU A CA 1
ATOM 1447 C C . LEU A 1 184 ? 0.295 4.248 12.111 1.00 63.50 184 LEU A C 1
ATOM 1449 O O . LEU A 1 184 ? 1.198 3.586 12.612 1.00 63.50 184 LEU A O 1
ATOM 1453 N N . LEU A 1 185 ? -0.115 5.409 12.633 1.00 64.44 185 LEU A N 1
ATOM 1454 C CA . LEU A 1 185 ? 0.471 6.009 13.845 1.00 64.44 185 LEU A CA 1
ATOM 1455 C C . LEU A 1 185 ? 2.004 6.210 13.772 1.00 64.44 185 LEU A C 1
ATOM 1457 O O . LEU A 1 185 ? 2.699 6.119 14.776 1.00 64.44 185 LEU A O 1
ATOM 1461 N N . GLY A 1 186 ? 2.545 6.475 12.576 1.00 63.72 186 GLY A N 1
ATOM 1462 C CA . GLY A 1 186 ? 3.984 6.697 12.371 1.00 63.72 186 GLY A CA 1
ATOM 1463 C C . GLY A 1 186 ? 4.832 5.422 12.314 1.00 63.72 186 GLY A C 1
ATOM 1464 O O . GLY A 1 186 ? 6.024 5.505 12.038 1.00 63.72 186 GLY A O 1
ATOM 1465 N N . MET A 1 187 ? 4.228 4.247 12.503 1.00 68.06 187 MET A N 1
ATOM 1466 C CA . MET A 1 187 ? 4.882 2.954 12.311 1.00 68.06 187 MET A CA 1
ATOM 1467 C C . MET A 1 187 ? 4.485 2.358 10.958 1.00 68.06 187 MET A C 1
ATOM 1469 O O . MET A 1 187 ? 3.327 2.505 10.560 1.00 68.06 187 MET A O 1
ATOM 1473 N N . PRO A 1 188 ? 5.397 1.686 10.233 1.00 68.44 188 PRO A N 1
ATOM 1474 C CA . PRO A 1 188 ? 5.035 0.994 9.003 1.00 68.44 188 PRO A CA 1
ATOM 1475 C C . PRO A 1 188 ? 3.960 -0.059 9.303 1.00 68.44 188 PRO A C 1
ATOM 1477 O O . PRO A 1 188 ? 4.070 -0.822 10.263 1.00 68.44 188 PRO A O 1
ATOM 1480 N N . LEU A 1 189 ? 2.901 -0.066 8.494 1.00 63.62 189 LEU A N 1
ATOM 1481 C CA . LEU A 1 189 ? 1.837 -1.064 8.537 1.00 63.62 189 LEU A CA 1
ATOM 1482 C C . LEU A 1 189 ? 2.451 -2.439 8.253 1.00 63.62 189 LEU A C 1
ATOM 1484 O O . LEU A 1 189 ? 2.828 -2.739 7.122 1.00 63.62 189 LEU A O 1
ATOM 1488 N N . GLY A 1 190 ? 2.571 -3.246 9.303 1.00 65.19 190 GLY A N 1
ATOM 1489 C CA . GLY A 1 190 ? 3.162 -4.578 9.280 1.00 65.19 190 GLY A CA 1
ATOM 1490 C C . GLY A 1 190 ? 2.895 -5.323 10.589 1.00 65.19 190 GLY A C 1
ATOM 1491 O O . GLY A 1 190 ? 2.184 -4.830 11.469 1.00 65.19 190 GLY A O 1
ATOM 1492 N N . TYR A 1 191 ? 3.482 -6.511 10.743 1.00 62.53 191 TYR A N 1
ATOM 1493 C CA . TYR A 1 191 ? 3.278 -7.365 11.924 1.00 62.53 191 TYR A CA 1
ATOM 1494 C C . TYR A 1 191 ? 3.707 -6.710 13.250 1.00 62.53 191 TYR A C 1
ATOM 1496 O O . TYR A 1 191 ? 3.158 -7.027 14.301 1.00 62.53 191 TYR A O 1
ATOM 1504 N N . SER A 1 192 ? 4.631 -5.748 13.212 1.00 60.88 192 SER A N 1
ATOM 1505 C CA . SER A 1 192 ? 5.033 -4.951 14.378 1.00 60.88 192 SER A CA 1
ATOM 1506 C C . SER A 1 192 ? 3.878 -4.129 14.962 1.00 60.88 192 SER A C 1
ATOM 1508 O O . SER A 1 192 ? 3.744 -4.024 16.181 1.00 60.88 192 SER A O 1
ATOM 1510 N N . LEU A 1 193 ? 3.008 -3.593 14.103 1.00 66.88 193 LEU A N 1
ATOM 1511 C CA . LEU A 1 193 ? 1.839 -2.821 14.509 1.00 66.88 193 LEU A CA 1
ATOM 1512 C C . LEU A 1 193 ? 0.745 -3.721 15.102 1.00 66.88 193 LEU A C 1
ATOM 1514 O O . LEU A 1 193 ? 0.098 -3.336 16.070 1.00 66.88 193 LEU A O 1
ATOM 1518 N N . LEU A 1 194 ? 0.587 -4.936 14.566 1.00 65.56 194 LEU A N 1
ATOM 1519 C CA . LEU A 1 194 ? -0.286 -5.980 15.120 1.00 65.56 194 LEU A CA 1
ATOM 1520 C C . LEU A 1 194 ? 0.114 -6.352 16.550 1.00 65.56 194 LEU A C 1
ATOM 1522 O O . LEU A 1 194 ? -0.746 -6.434 17.424 1.00 65.56 194 LEU A O 1
ATOM 1526 N N . SER A 1 195 ? 1.412 -6.511 16.812 1.00 65.38 195 SER A N 1
ATOM 1527 C CA . SER A 1 195 ? 1.908 -6.753 18.169 1.00 65.38 195 SER A CA 1
ATOM 1528 C C . SER A 1 195 ? 1.527 -5.611 19.111 1.00 65.38 195 SER A C 1
ATOM 1530 O O . SER A 1 195 ? 0.978 -5.866 20.179 1.00 65.38 195 SER A O 1
ATOM 1532 N N . PHE A 1 196 ? 1.725 -4.353 18.699 1.00 66.06 196 PHE A N 1
ATOM 1533 C CA . PHE A 1 196 ? 1.387 -3.181 19.515 1.00 66.06 196 PHE A CA 1
ATOM 1534 C C . PHE A 1 196 ? -0.124 -3.042 19.765 1.00 66.06 196 PHE A C 1
ATOM 1536 O O . PHE A 1 196 ? -0.554 -2.787 20.889 1.00 66.06 196 PHE A O 1
ATOM 1543 N N . LEU A 1 197 ? -0.940 -3.263 18.731 1.00 66.50 197 LEU A N 1
ATOM 1544 C CA . LEU A 1 197 ? -2.400 -3.227 18.819 1.00 66.50 197 LEU A CA 1
ATOM 1545 C C . LEU A 1 197 ? -2.975 -4.348 19.676 1.00 66.50 197 LEU A C 1
ATOM 1547 O O . LEU A 1 197 ? -4.024 -4.134 20.264 1.00 66.50 197 LEU A O 1
ATOM 1551 N N . ASN A 1 198 ? -2.311 -5.501 19.782 1.00 67.00 198 ASN A N 1
ATOM 1552 C CA . ASN A 1 198 ? -2.736 -6.583 20.672 1.00 67.00 198 ASN A CA 1
ATOM 1553 C C . ASN A 1 198 ? -2.390 -6.307 22.144 1.00 67.00 198 ASN A C 1
ATOM 1555 O O . ASN A 1 198 ? -3.125 -6.741 23.030 1.00 67.00 198 ASN A O 1
ATOM 1559 N N . PHE A 1 199 ? -1.331 -5.541 22.431 1.00 69.81 199 PHE A N 1
ATOM 1560 C CA . PHE A 1 199 ? -0.970 -5.192 23.811 1.00 69.81 199 PHE A CA 1
ATOM 1561 C C . PHE A 1 199 ? -2.019 -4.317 24.509 1.00 69.81 199 PHE A C 1
ATOM 1563 O O . PHE A 1 199 ? -2.240 -4.478 25.707 1.00 69.81 199 PHE A O 1
ATOM 1570 N N . ILE A 1 200 ? -2.693 -3.425 23.779 1.00 67.25 200 ILE A N 1
ATOM 1571 C CA . ILE A 1 200 ? -3.690 -2.506 24.348 1.00 67.25 200 ILE A CA 1
ATOM 1572 C C . ILE A 1 200 ? -4.931 -3.249 24.889 1.00 67.25 200 ILE A C 1
ATOM 1574 O O . ILE A 1 200 ? -5.215 -3.110 26.078 1.00 67.25 200 ILE A O 1
ATOM 1578 N N . PRO A 1 201 ? -5.663 -4.068 24.106 1.00 63.16 201 PRO A N 1
ATOM 1579 C CA . PRO A 1 201 ? -6.830 -4.791 24.595 1.00 63.16 201 PRO A CA 1
ATOM 1580 C C . PRO A 1 201 ? -6.456 -5.855 25.629 1.00 63.16 201 PRO A C 1
ATOM 1582 O O . PRO A 1 201 ? -7.197 -6.018 26.591 1.00 63.16 201 PRO A O 1
ATOM 1585 N N . ILE A 1 202 ? -5.299 -6.523 25.512 1.00 68.25 202 ILE A N 1
ATOM 1586 C CA . ILE A 1 202 ? -4.820 -7.439 26.562 1.00 68.25 202 ILE A CA 1
ATOM 1587 C C . ILE A 1 202 ? -4.577 -6.669 27.861 1.00 68.25 202 ILE A C 1
ATOM 1589 O O . ILE A 1 202 ? -5.000 -7.120 28.924 1.00 68.25 202 ILE A O 1
ATOM 1593 N N . GLY A 1 203 ? -3.947 -5.495 27.785 1.00 68.44 203 GLY A N 1
ATOM 1594 C CA . GLY A 1 203 ? -3.740 -4.618 28.933 1.00 68.44 203 GLY A CA 1
ATOM 1595 C C . GLY A 1 203 ? -5.059 -4.199 29.577 1.00 68.44 203 GLY A C 1
ATOM 1596 O O . GLY A 1 203 ? -5.205 -4.322 30.788 1.00 68.44 203 GLY A O 1
ATOM 1597 N N . VAL A 1 204 ? -6.045 -3.792 28.774 1.00 67.69 204 VAL A N 1
ATOM 1598 C CA . VAL A 1 204 ? -7.371 -3.380 29.258 1.00 67.69 204 VAL A CA 1
ATOM 1599 C C . VAL A 1 204 ? -8.133 -4.548 29.885 1.00 67.69 204 VAL A C 1
ATOM 1601 O O . VAL A 1 204 ? -8.648 -4.401 30.989 1.00 67.69 204 VAL A O 1
ATOM 1604 N N . VAL A 1 205 ? -8.164 -5.718 29.240 1.00 71.06 205 VAL A N 1
ATOM 1605 C CA . VAL A 1 205 ? -8.814 -6.924 29.785 1.00 71.06 205 VAL A CA 1
ATOM 1606 C C . VAL A 1 205 ? -8.135 -7.359 31.080 1.00 71.06 205 VAL A C 1
ATOM 1608 O O . VAL A 1 205 ? -8.813 -7.649 32.060 1.00 71.06 205 VAL A O 1
ATOM 1611 N N . THR A 1 206 ? -6.802 -7.348 31.126 1.00 71.44 206 THR A N 1
ATOM 1612 C CA . THR A 1 206 ? -6.043 -7.706 32.332 1.00 71.44 206 THR A CA 1
ATOM 1613 C C . THR A 1 206 ? -6.318 -6.720 33.467 1.00 71.44 206 THR A C 1
ATOM 1615 O O . THR A 1 206 ? -6.527 -7.136 34.607 1.00 71.44 206 THR A O 1
ATOM 1618 N N . LEU A 1 207 ? -6.363 -5.416 33.170 1.00 72.88 207 LEU A N 1
ATOM 1619 C CA . LEU A 1 207 ? -6.692 -4.384 34.152 1.00 72.88 207 LEU A CA 1
ATOM 1620 C C . LEU A 1 207 ? -8.128 -4.560 34.671 1.00 72.88 207 LEU A C 1
ATOM 1622 O O . LEU A 1 207 ? -8.341 -4.554 35.880 1.00 72.88 207 LEU A O 1
ATOM 1626 N N . GLY A 1 208 ? -9.089 -4.786 33.771 1.00 70.06 208 GLY A N 1
ATOM 1627 C CA . GLY A 1 208 ? -10.489 -5.040 34.108 1.00 70.06 208 GLY A CA 1
ATOM 1628 C C . GLY A 1 208 ? -10.666 -6.282 34.984 1.00 70.06 208 GLY A C 1
ATOM 1629 O O . GLY A 1 208 ? -11.285 -6.202 36.041 1.00 70.06 208 GLY A O 1
ATOM 1630 N N . CYS A 1 209 ? -10.054 -7.410 34.613 1.00 69.19 209 CYS A N 1
ATOM 1631 C CA . CYS A 1 209 ? -10.097 -8.644 35.402 1.00 69.19 209 CYS A CA 1
ATOM 1632 C C . CYS A 1 209 ? -9.491 -8.462 36.801 1.00 69.19 209 CYS A C 1
ATOM 1634 O O . CYS A 1 209 ? -10.068 -8.935 37.780 1.00 69.19 209 CYS A O 1
ATOM 1636 N N . ASN A 1 210 ? -8.365 -7.750 36.920 1.00 71.75 210 ASN A N 1
ATOM 1637 C CA . ASN A 1 210 ? -7.750 -7.467 38.220 1.00 71.75 210 ASN A CA 1
ATOM 1638 C C . ASN A 1 210 ? -8.652 -6.601 39.111 1.00 71.75 210 ASN A C 1
ATOM 1640 O O . ASN A 1 210 ? -8.765 -6.865 40.308 1.00 71.75 210 ASN A O 1
ATOM 1644 N N . LEU A 1 211 ? -9.324 -5.601 38.537 1.00 70.12 211 LEU A N 1
ATOM 1645 C CA . LEU A 1 211 ? -10.255 -4.737 39.266 1.00 70.12 211 LEU A CA 1
ATOM 1646 C C . LEU A 1 211 ? -11.488 -5.511 39.758 1.00 70.12 211 LEU A C 1
ATOM 1648 O O . LEU A 1 211 ? -11.870 -5.372 40.920 1.00 70.12 211 LEU A O 1
ATOM 1652 N N . VAL A 1 212 ? -12.060 -6.378 38.915 1.00 71.25 212 VAL A N 1
ATOM 1653 C CA . VAL A 1 212 ? -13.193 -7.250 39.283 1.00 71.25 212 VAL A CA 1
ATOM 1654 C C . VAL A 1 212 ? -12.794 -8.259 40.364 1.00 71.25 212 VAL A C 1
ATOM 1656 O O . VAL A 1 212 ? -13.535 -8.497 41.315 1.00 71.25 212 VAL A O 1
ATOM 1659 N N . TYR A 1 213 ? -11.596 -8.835 40.276 1.00 74.19 213 TYR A N 1
ATOM 1660 C CA . TYR A 1 213 ? -11.100 -9.738 41.314 1.00 74.19 213 TYR A CA 1
ATOM 1661 C C . TYR A 1 213 ? -10.911 -9.015 42.662 1.00 74.19 213 TYR A C 1
ATOM 1663 O O . TYR A 1 213 ? -11.241 -9.539 43.733 1.00 74.19 213 TYR A O 1
ATOM 1671 N N . GLN A 1 214 ? -10.423 -7.772 42.626 1.00 73.62 214 GLN A N 1
ATOM 1672 C CA . GLN A 1 214 ? -10.221 -6.962 43.824 1.00 73.62 214 GLN A CA 1
ATOM 1673 C C . GLN A 1 214 ? -11.542 -6.521 44.480 1.00 73.62 214 GLN A C 1
ATOM 1675 O O . GLN A 1 214 ? -11.617 -6.441 45.708 1.00 73.62 214 GLN A O 1
ATOM 1680 N N . SER A 1 215 ? -12.599 -6.265 43.703 1.00 69.56 215 SER A N 1
ATOM 1681 C CA . SER A 1 215 ? -13.918 -5.955 44.267 1.00 69.56 215 SER A CA 1
ATOM 1682 C C . SER A 1 215 ? -14.543 -7.176 44.951 1.00 69.56 215 SER A C 1
ATOM 1684 O O . SER A 1 215 ? -15.054 -7.055 46.065 1.00 69.56 215 SER A O 1
ATOM 1686 N N . HIS A 1 216 ? -14.406 -8.370 44.364 1.00 70.62 216 HIS A N 1
ATOM 1687 C CA . HIS A 1 216 ? -14.953 -9.607 44.933 1.00 70.62 216 HIS A CA 1
ATOM 1688 C C . HIS A 1 216 ? -14.292 -10.009 46.262 1.00 70.62 216 HIS A C 1
ATOM 1690 O O . HIS A 1 216 ? -14.962 -10.466 47.196 1.00 70.62 216 HIS A O 1
ATOM 1696 N N . THR A 1 217 ? -12.975 -9.806 46.367 1.00 74.25 217 THR A N 1
ATOM 1697 C CA . THR A 1 217 ? -12.213 -10.063 47.601 1.00 74.25 217 THR A CA 1
ATOM 1698 C C . THR A 1 217 ? -12.552 -9.065 48.709 1.00 74.25 217 THR A C 1
ATOM 1700 O O . THR A 1 217 ? -12.654 -9.466 49.868 1.00 74.25 217 THR A O 1
ATOM 1703 N N . ARG A 1 218 ? -12.806 -7.789 48.377 1.00 70.38 218 ARG A N 1
ATOM 1704 C CA . ARG A 1 218 ? -13.294 -6.797 49.353 1.00 70.38 218 ARG A CA 1
ATOM 1705 C C . ARG A 1 218 ? -14.706 -7.105 49.840 1.00 70.38 218 ARG A C 1
ATOM 1707 O O . ARG A 1 218 ? -14.915 -7.089 51.047 1.00 70.38 218 ARG A O 1
ATOM 1714 N N . ALA A 1 219 ? -15.631 -7.443 48.938 1.00 67.31 219 ALA A N 1
ATOM 1715 C CA . ALA A 1 219 ? -17.009 -7.786 49.298 1.00 67.31 219 ALA A CA 1
ATOM 1716 C C . ALA A 1 219 ? -17.066 -8.974 50.276 1.00 67.31 219 ALA A C 1
ATOM 1718 O O . ALA A 1 219 ? -17.743 -8.902 51.300 1.00 67.31 219 ALA A O 1
ATOM 1719 N N . SER A 1 220 ? -16.260 -10.012 50.023 1.00 67.19 220 SER A N 1
ATOM 1720 C CA . SER A 1 220 ? -16.157 -11.190 50.899 1.00 67.19 220 SER A CA 1
ATOM 1721 C C . SER A 1 220 ? -15.557 -10.874 52.278 1.00 67.19 220 SER A C 1
ATOM 1723 O O . SER A 1 220 ? -15.829 -11.579 53.245 1.00 67.19 220 SER A O 1
ATOM 1725 N N . ALA A 1 221 ? -14.746 -9.816 52.395 1.00 63.12 221 ALA A N 1
ATOM 1726 C CA . ALA A 1 221 ? -14.184 -9.379 53.673 1.00 63.12 221 ALA A CA 1
ATOM 1727 C C . ALA A 1 221 ? -15.171 -8.525 54.493 1.00 63.12 221 ALA A C 1
ATOM 1729 O O . ALA A 1 221 ? -15.131 -8.548 55.724 1.00 63.12 221 ALA A O 1
ATOM 1730 N N . THR A 1 222 ? -16.061 -7.780 53.829 1.00 56.62 222 THR A N 1
ATOM 1731 C CA . THR A 1 222 ? -17.083 -6.945 54.480 1.00 56.62 222 THR A CA 1
ATOM 1732 C C . THR A 1 222 ? -18.333 -7.713 54.896 1.00 56.62 222 THR A C 1
ATOM 1734 O O . THR A 1 222 ? -18.946 -7.335 55.887 1.00 56.62 222 THR A O 1
ATOM 1737 N N . ASP A 1 223 ? -18.663 -8.836 54.252 1.00 49.78 223 ASP A N 1
ATOM 1738 C CA . ASP A 1 223 ? -19.855 -9.640 54.593 1.00 49.78 223 ASP A CA 1
ATOM 1739 C C . ASP A 1 223 ? -19.750 -10.376 55.951 1.00 49.78 223 ASP A C 1
ATOM 1741 O O . ASP A 1 223 ? -20.686 -11.015 56.420 1.00 49.78 223 ASP A O 1
ATOM 1745 N N . SER A 1 224 ? -18.621 -10.235 56.658 1.00 50.31 224 SER A N 1
ATOM 1746 C CA . SER A 1 224 ? -18.514 -10.633 58.067 1.00 50.31 224 SER A CA 1
ATOM 1747 C C . SER A 1 224 ? -18.939 -9.530 59.051 1.00 50.31 224 SER A C 1
ATOM 1749 O O . SER A 1 224 ? -18.933 -9.774 60.261 1.00 50.31 224 SER A O 1
ATOM 1751 N N . ARG A 1 225 ? -19.280 -8.315 58.596 1.00 49.56 225 ARG A N 1
ATOM 1752 C CA . ARG A 1 225 ? -19.712 -7.208 59.464 1.00 49.56 225 ARG A CA 1
ATOM 1753 C C . ARG A 1 225 ? -20.801 -6.373 58.782 1.00 49.56 225 ARG A C 1
ATOM 1755 O O . ARG A 1 225 ? -20.511 -5.578 57.904 1.00 49.56 225 ARG A O 1
ATOM 1762 N N . HIS A 1 226 ? -22.016 -6.478 59.314 1.00 44.31 226 HIS A N 1
ATOM 1763 C CA . HIS A 1 226 ? -23.160 -5.581 59.101 1.00 44.31 226 HIS A CA 1
ATOM 1764 C C . HIS A 1 226 ? -24.033 -5.783 57.856 1.00 44.31 226 HIS A C 1
ATOM 1766 O O . HIS A 1 226 ? -23.970 -5.059 56.871 1.00 44.31 226 HIS A O 1
ATOM 1772 N N . ILE A 1 227 ? -25.027 -6.650 58.048 1.00 41.41 227 ILE A N 1
ATOM 1773 C CA . ILE A 1 227 ? -26.388 -6.443 57.550 1.00 41.41 227 ILE A CA 1
ATOM 1774 C C . ILE A 1 227 ? -26.984 -5.255 58.327 1.00 41.41 227 ILE A C 1
ATOM 1776 O O . ILE A 1 227 ? -27.234 -5.404 59.520 1.00 41.41 227 ILE A O 1
ATOM 1780 N N . HIS A 1 228 ? -27.181 -4.090 57.699 1.00 38.06 228 HIS A N 1
ATOM 1781 C CA . HIS A 1 228 ? -28.327 -3.195 57.955 1.00 38.06 228 HIS A CA 1
ATOM 1782 C C . HIS A 1 228 ? -28.328 -1.948 57.048 1.00 38.06 228 HIS A C 1
ATOM 1784 O O . HIS A 1 228 ? -27.459 -1.093 57.183 1.00 38.06 228 HIS A O 1
ATOM 1790 N N . SER A 1 229 ? -29.430 -1.789 56.291 1.00 39.34 229 SER A N 1
ATOM 1791 C CA . SER A 1 229 ? -30.042 -0.515 55.835 1.00 39.34 229 SER A CA 1
ATOM 1792 C C . SER A 1 229 ? -29.262 0.288 54.761 1.00 39.34 229 SER A C 1
ATOM 1794 O O . SER A 1 229 ? -28.048 0.356 54.810 1.00 39.34 229 SER A O 1
ATOM 1796 N N . THR A 1 230 ? -29.834 0.949 53.747 1.00 40.12 230 THR A N 1
ATOM 1797 C CA . THR A 1 230 ? -31.170 1.544 53.571 1.00 40.12 230 THR A CA 1
ATOM 1798 C C . THR A 1 230 ? -31.398 1.876 52.083 1.00 40.12 230 THR A C 1
ATOM 1800 O O . THR A 1 230 ? -30.450 2.176 51.365 1.00 40.12 230 THR A O 1
ATOM 1803 N N . LEU A 1 231 ? -32.667 1.859 51.664 1.00 44.12 231 LEU A N 1
ATOM 1804 C CA . LEU A 1 231 ? -33.225 2.362 50.399 1.00 44.12 231 LEU A CA 1
ATOM 1805 C C . LEU A 1 231 ? -33.207 3.901 50.279 1.00 44.12 231 LEU A C 1
ATOM 1807 O O . LEU A 1 231 ? -33.331 4.574 51.298 1.00 44.12 231 LEU A O 1
ATOM 1811 N N . CYS A 1 232 ? -33.174 4.401 49.031 1.00 34.78 232 CYS A N 1
ATOM 1812 C CA . CYS A 1 232 ? -33.852 5.589 48.441 1.00 34.78 232 CYS A CA 1
ATOM 1813 C C . CYS A 1 232 ? -33.084 5.947 47.144 1.00 34.78 232 CYS A C 1
ATOM 1815 O O . CYS A 1 232 ? -31.875 6.092 47.206 1.00 34.78 232 CYS A O 1
ATOM 1817 N N . GLY A 1 233 ? -33.617 6.078 45.924 1.00 42.09 233 GLY A N 1
ATOM 1818 C CA . GLY A 1 233 ? -34.947 6.441 45.443 1.00 42.09 233 GLY A CA 1
ATOM 1819 C C . GLY A 1 233 ? -34.874 7.818 44.769 1.00 42.09 233 GLY A C 1
ATOM 1820 O O . GLY A 1 233 ? -35.013 8.796 45.482 1.00 42.09 233 GLY A O 1
ATOM 1821 N N . PHE A 1 234 ? -34.668 7.913 43.444 1.00 32.19 234 PHE A N 1
ATOM 1822 C CA . PHE A 1 234 ? -34.965 9.121 42.646 1.00 32.19 234 PHE A CA 1
ATOM 1823 C C . PHE A 1 234 ? -35.058 8.813 41.140 1.00 32.19 234 PHE A C 1
ATOM 1825 O O . PHE A 1 234 ? -34.233 8.092 40.590 1.00 32.19 234 PHE A O 1
ATOM 1832 N N . ALA A 1 235 ? -36.069 9.386 40.482 1.00 39.31 235 ALA A N 1
ATOM 1833 C CA . ALA A 1 235 ? -36.353 9.268 39.052 1.00 39.31 235 ALA A CA 1
ATOM 1834 C C . ALA A 1 235 ? -36.392 10.661 38.404 1.00 39.31 235 ALA A C 1
ATOM 1836 O O . ALA A 1 235 ? -37.059 11.539 38.949 1.00 39.31 235 ALA A O 1
ATOM 1837 N N . VAL A 1 236 ? -35.753 10.844 37.236 1.00 34.41 236 VAL A N 1
ATOM 1838 C CA . VAL A 1 236 ? -35.989 11.957 36.282 1.00 34.41 236 VAL A CA 1
ATOM 1839 C C . VAL A 1 236 ? -35.647 11.490 34.845 1.00 34.41 236 VAL A C 1
ATOM 1841 O O . VAL A 1 236 ? -34.643 10.798 34.680 1.00 34.41 236 VAL A O 1
ATOM 1844 N N . PRO A 1 237 ? -36.432 11.841 33.799 1.00 46.50 237 PRO A N 1
ATOM 1845 C CA . PRO A 1 237 ? -36.229 11.371 32.425 1.00 46.50 237 PRO A CA 1
ATOM 1846 C C . PRO A 1 237 ? -35.452 12.376 31.551 1.00 46.50 237 PRO A C 1
ATOM 1848 O O . PRO A 1 237 ? -35.610 13.584 31.715 1.00 46.50 237 PRO A O 1
ATOM 1851 N N . TYR A 1 238 ? -34.707 11.890 30.549 1.00 33.78 238 TYR A N 1
ATOM 1852 C CA . TYR A 1 238 ? -34.231 12.716 29.430 1.00 33.78 238 TYR A CA 1
ATOM 1853 C C . TYR A 1 238 ? -34.504 12.075 28.065 1.00 33.78 238 TYR A C 1
ATOM 1855 O O . TYR A 1 238 ? -34.324 10.878 27.853 1.00 33.78 238 TYR A O 1
ATOM 1863 N N . MET A 1 239 ? -34.983 12.933 27.161 1.00 34.94 239 MET A N 1
ATOM 1864 C CA . MET A 1 239 ? -35.362 12.668 25.777 1.00 34.94 239 MET A CA 1
ATOM 1865 C C . MET A 1 239 ? -34.157 12.363 24.875 1.00 34.94 239 MET A C 1
ATOM 1867 O O . MET A 1 239 ? -33.138 13.048 24.929 1.00 34.94 239 MET A O 1
ATOM 1871 N N . LEU A 1 240 ? -34.344 11.403 23.967 1.00 36.84 240 LEU A N 1
ATOM 1872 C CA . LEU A 1 240 ? -33.471 11.104 22.831 1.00 36.84 240 LEU A CA 1
ATOM 1873 C C . LEU A 1 240 ? -33.938 11.874 21.587 1.00 36.84 240 LEU A C 1
ATOM 1875 O O . LEU A 1 240 ? -35.082 11.726 21.163 1.00 36.84 240 LEU A O 1
ATOM 1879 N N . HIS A 1 241 ? -33.032 12.637 20.971 1.00 35.69 241 HIS A N 1
ATOM 1880 C CA . HIS A 1 241 ? -33.194 13.178 19.621 1.00 35.69 241 HIS A CA 1
ATOM 1881 C C . HIS A 1 241 ? -32.267 12.406 18.671 1.00 35.69 241 HIS A C 1
ATOM 1883 O O . HIS A 1 241 ? -31.048 12.412 18.826 1.00 35.69 241 HIS A O 1
ATOM 1889 N N . SER A 1 242 ? -32.861 11.712 17.703 1.00 36.84 242 SER A N 1
ATOM 1890 C CA . SER A 1 242 ? -32.197 10.912 16.671 1.00 36.84 242 SER A CA 1
ATOM 1891 C C . SER A 1 242 ? -31.460 11.782 15.648 1.00 36.84 242 SER A C 1
ATOM 1893 O O . SER A 1 242 ? -32.046 12.740 15.139 1.00 36.84 242 SER A O 1
ATOM 1895 N N . TRP A 1 243 ? -30.227 11.414 15.283 1.00 36.94 243 TRP A N 1
ATOM 1896 C CA . TRP A 1 243 ? -29.537 11.910 14.085 1.00 36.94 243 TRP A CA 1
ATOM 1897 C C . TRP A 1 243 ? -29.307 10.761 13.103 1.00 36.94 243 TRP A C 1
ATOM 1899 O O . TRP A 1 243 ? -28.737 9.726 13.439 1.00 36.94 243 TRP A O 1
ATOM 1909 N N . ASP A 1 244 ? -29.803 10.971 11.889 1.00 39.91 244 ASP A N 1
ATOM 1910 C CA . ASP A 1 244 ? -29.897 10.012 10.798 1.00 39.91 244 ASP A CA 1
ATOM 1911 C C . ASP A 1 244 ? -28.686 10.196 9.861 1.00 39.91 244 ASP A C 1
ATOM 1913 O O . ASP A 1 244 ? -28.642 11.115 9.042 1.00 39.91 244 ASP A O 1
ATOM 1917 N N . LEU A 1 245 ? -27.648 9.366 10.031 1.00 40.75 245 LEU A N 1
ATOM 1918 C CA . LEU A 1 245 ? -26.367 9.467 9.306 1.00 40.75 245 LEU A CA 1
ATOM 1919 C C . LEU A 1 245 ? -26.304 8.585 8.036 1.00 40.75 245 LEU A C 1
ATOM 1921 O O . LEU A 1 245 ? -25.242 8.424 7.432 1.00 40.75 245 LEU A O 1
ATOM 1925 N N . GLY A 1 246 ? -27.427 7.990 7.621 1.00 35.88 246 GLY A N 1
ATOM 1926 C CA . GLY A 1 246 ? -27.457 6.924 6.611 1.00 35.88 246 GLY A CA 1
ATOM 1927 C C . GLY A 1 246 ? -27.338 7.355 5.143 1.00 35.88 246 GLY A C 1
ATOM 1928 O O . GLY A 1 246 ? -27.083 6.516 4.283 1.00 35.88 246 GLY A O 1
ATOM 1929 N N . THR A 1 247 ? -27.496 8.637 4.801 1.00 39.72 247 THR A N 1
ATOM 1930 C CA . THR A 1 247 ? -27.712 9.054 3.394 1.00 39.72 247 THR A CA 1
ATOM 1931 C C . THR A 1 247 ? -26.534 9.757 2.710 1.00 39.72 247 THR A C 1
ATOM 1933 O O . THR A 1 247 ? -26.570 9.956 1.493 1.00 39.72 247 THR A O 1
ATOM 1936 N N . ALA A 1 248 ? -25.450 10.079 3.424 1.00 40.25 248 ALA A N 1
ATOM 1937 C CA . ALA A 1 248 ? -24.326 10.829 2.847 1.00 40.25 248 ALA A CA 1
ATOM 1938 C C . ALA A 1 248 ? -23.303 9.953 2.091 1.00 40.25 248 ALA A C 1
ATOM 1940 O O . ALA A 1 248 ? -22.677 10.410 1.133 1.00 40.25 248 ALA A O 1
ATOM 1941 N N . VAL A 1 249 ? -23.147 8.680 2.466 1.00 42.59 249 VAL A N 1
ATOM 1942 C CA . VAL A 1 249 ? -22.034 7.841 1.973 1.00 42.59 249 VAL A CA 1
ATOM 1943 C C . VAL A 1 249 ? -22.314 7.218 0.596 1.00 42.59 249 VAL A C 1
ATOM 1945 O O . VAL A 1 249 ? -21.385 6.923 -0.155 1.00 42.59 249 VAL A O 1
ATOM 1948 N N . GLN A 1 250 ? -23.579 7.098 0.187 1.00 39.12 250 GLN A N 1
ATOM 1949 C CA . GLN A 1 250 ? -23.944 6.392 -1.050 1.00 39.12 250 GLN A CA 1
ATOM 1950 C C . GLN A 1 250 ? -23.968 7.271 -2.317 1.00 39.12 250 GLN A C 1
ATOM 1952 O O . GLN A 1 250 ? -24.007 6.737 -3.424 1.00 39.12 250 GLN A O 1
ATOM 1957 N N . ARG A 1 251 ? -23.908 8.609 -2.201 1.00 39.19 251 ARG A N 1
ATOM 1958 C CA . ARG A 1 251 ? -23.978 9.524 -3.366 1.00 39.19 251 ARG A CA 1
ATOM 1959 C C . ARG A 1 251 ? -22.628 9.958 -3.944 1.00 39.19 251 ARG A C 1
ATOM 1961 O O . ARG A 1 251 ? -22.596 10.456 -5.064 1.00 39.19 251 ARG A O 1
ATOM 1968 N N . VAL A 1 252 ? -21.514 9.760 -3.238 1.00 45.06 252 VAL A N 1
ATOM 1969 C CA . VAL A 1 252 ? -20.203 10.291 -3.674 1.00 45.06 252 VAL A CA 1
ATOM 1970 C C . VAL A 1 252 ? -19.401 9.285 -4.516 1.00 45.06 252 VAL A C 1
ATOM 1972 O O . VAL A 1 252 ? -18.544 9.680 -5.304 1.00 45.06 252 VAL A O 1
ATOM 1975 N N . THR A 1 253 ? -19.694 7.986 -4.431 1.00 44.44 253 THR A N 1
ATOM 1976 C CA . THR A 1 253 ? -18.903 6.937 -5.100 1.00 44.44 253 THR A CA 1
ATOM 1977 C C . THR A 1 253 ? -19.292 6.673 -6.558 1.00 44.44 253 THR A C 1
ATOM 1979 O O . THR A 1 253 ? -18.448 6.217 -7.325 1.00 44.44 253 THR A O 1
ATOM 1982 N N . SER A 1 254 ? -20.511 7.007 -6.996 1.00 40.91 254 SER A N 1
ATOM 1983 C CA . SER A 1 254 ? -20.972 6.707 -8.366 1.00 40.91 254 SER A CA 1
ATOM 1984 C C . SER A 1 254 ? -20.710 7.820 -9.393 1.00 40.91 254 SER A C 1
ATOM 1986 O O . SER A 1 254 ? -20.606 7.533 -10.587 1.00 40.91 254 SER A O 1
ATOM 1988 N N . ALA A 1 255 ? -20.547 9.076 -8.961 1.00 42.94 255 ALA A N 1
ATOM 1989 C CA . ALA A 1 255 ? -20.411 10.222 -9.868 1.00 42.94 255 ALA A CA 1
ATOM 1990 C C . ALA A 1 255 ? -18.978 10.433 -10.403 1.00 42.94 255 ALA A C 1
ATOM 1992 O O . ALA A 1 255 ? -18.799 10.895 -11.529 1.00 42.94 255 ALA A O 1
ATOM 1993 N N . GLY A 1 256 ? -17.947 10.063 -9.635 1.00 42.12 256 GLY A N 1
ATOM 1994 C CA . GLY A 1 256 ? -16.547 10.334 -9.999 1.00 42.12 256 GLY A CA 1
ATOM 1995 C C . GLY A 1 256 ? -15.961 9.399 -11.062 1.00 42.12 256 GLY A C 1
ATOM 1996 O O . GLY A 1 256 ? -15.108 9.810 -11.843 1.00 42.12 256 GLY A O 1
ATOM 1997 N N . MET A 1 257 ? -16.426 8.148 -11.135 1.00 41.22 257 MET A N 1
ATOM 1998 C CA . MET A 1 257 ? -15.806 7.123 -11.989 1.00 41.22 257 MET A CA 1
ATOM 1999 C C . MET A 1 257 ? -16.222 7.206 -13.467 1.00 41.22 257 MET A C 1
ATOM 2001 O O . MET A 1 257 ? -15.454 6.801 -14.338 1.00 41.22 257 MET A O 1
ATOM 2005 N N . ARG A 1 258 ? -17.404 7.760 -13.782 1.00 43.88 258 ARG A N 1
ATOM 2006 C CA . ARG A 1 258 ? -17.882 7.876 -15.175 1.00 43.88 258 ARG A CA 1
ATOM 2007 C C . ARG A 1 258 ? -17.292 9.062 -15.943 1.00 43.88 258 ARG A C 1
ATOM 2009 O O . ARG A 1 258 ? -17.189 8.976 -17.159 1.00 43.88 258 ARG A O 1
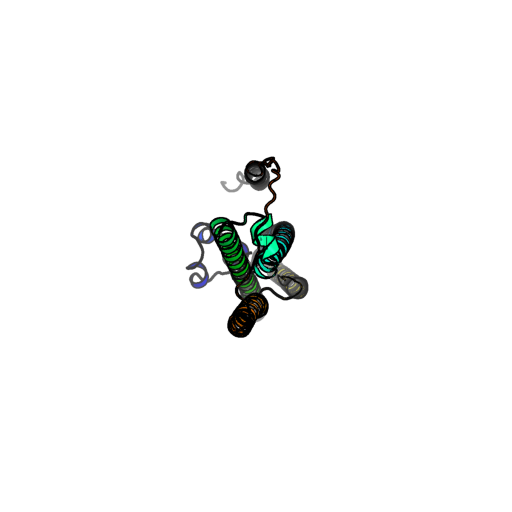ATOM 2016 N N . SER A 1 259 ? -16.882 10.136 -15.268 1.00 44.25 259 SER A N 1
ATOM 2017 C CA . SER A 1 259 ? -16.426 11.366 -15.939 1.00 44.25 259 SER A CA 1
ATOM 2018 C C . SER A 1 259 ? -15.021 11.230 -16.552 1.00 44.25 259 SER A C 1
ATOM 2020 O O . SER A 1 259 ? -14.770 11.674 -17.670 1.00 44.25 259 SER A O 1
ATOM 2022 N N . THR A 1 260 ? -14.102 10.531 -15.880 1.00 46.97 260 THR A N 1
ATOM 2023 C CA . THR A 1 260 ? -12.689 10.493 -16.303 1.00 46.97 260 THR A CA 1
ATOM 2024 C C . THR A 1 260 ? -12.387 9.406 -17.343 1.00 46.97 260 THR A C 1
ATOM 2026 O O . THR A 1 260 ? -11.507 9.586 -18.182 1.00 46.97 260 THR A O 1
ATOM 2029 N N . LEU A 1 261 ? -13.144 8.301 -17.351 1.00 42.22 261 LEU A N 1
ATOM 2030 C CA . LEU A 1 261 ? -13.001 7.235 -18.358 1.00 42.22 261 LEU A CA 1
ATOM 2031 C C . LEU A 1 261 ? -13.430 7.691 -19.764 1.00 42.22 261 LEU A C 1
ATOM 2033 O O . LEU A 1 261 ? -12.859 7.237 -20.755 1.00 42.22 261 LEU A O 1
ATOM 2037 N N . VAL A 1 262 ? -14.367 8.640 -19.859 1.00 48.56 262 VAL A N 1
ATOM 2038 C CA . VAL A 1 262 ? -14.809 9.215 -21.142 1.00 48.56 262 VAL A CA 1
ATOM 2039 C C . VAL A 1 262 ? -13.724 10.107 -21.762 1.00 48.56 262 VAL A C 1
ATOM 2041 O O . VAL A 1 262 ? -13.537 10.076 -22.976 1.00 48.56 262 VAL A O 1
ATOM 2044 N N . ASN A 1 263 ? -12.918 10.799 -20.950 1.00 44.44 263 ASN A N 1
ATOM 2045 C CA . ASN A 1 263 ? -11.811 11.620 -21.454 1.00 44.44 263 ASN A CA 1
ATOM 2046 C C . ASN A 1 263 ? -10.580 10.809 -21.890 1.00 44.44 263 ASN A C 1
ATOM 2048 O O . ASN A 1 263 ? -9.806 11.285 -22.715 1.00 44.44 263 ASN A O 1
ATOM 2052 N N . PHE A 1 264 ? -10.401 9.577 -21.400 1.00 43.12 264 PHE A N 1
ATOM 2053 C CA . PHE A 1 264 ? -9.274 8.728 -21.814 1.00 43.12 264 PHE A CA 1
ATOM 2054 C C . PHE A 1 264 ? -9.535 7.977 -23.136 1.00 43.12 264 PHE A C 1
ATOM 2056 O O . PHE A 1 264 ? -8.590 7.645 -23.846 1.00 43.12 264 PHE A O 1
ATOM 2063 N N . CYS A 1 265 ? -10.804 7.748 -23.502 1.00 42.50 265 CYS A N 1
ATOM 2064 C CA . CYS A 1 265 ? -11.196 7.134 -24.783 1.00 42.50 265 CYS A CA 1
ATOM 2065 C C . CYS A 1 265 ? -11.508 8.153 -25.900 1.00 42.50 265 CYS A C 1
ATOM 2067 O O . CYS A 1 265 ? -11.795 7.759 -27.030 1.00 42.50 265 CYS A O 1
ATOM 2069 N N . GLY A 1 266 ? -11.453 9.455 -25.605 1.00 39.00 266 GLY A N 1
ATOM 2070 C CA . GLY A 1 266 ? -11.813 10.548 -26.513 1.00 39.00 266 GLY A CA 1
ATOM 2071 C C . GLY A 1 266 ? -10.729 10.970 -27.509 1.00 39.00 266 GLY A C 1
ATOM 2072 O O . GLY A 1 266 ? -10.694 12.135 -27.883 1.00 39.00 266 GLY A O 1
ATOM 2073 N N . ASN A 1 267 ? -9.840 10.069 -27.934 1.00 42.31 267 ASN A N 1
ATOM 2074 C CA . ASN A 1 267 ? -8.890 10.341 -29.019 1.00 42.31 267 ASN A CA 1
ATOM 2075 C C . ASN A 1 267 ? -9.054 9.288 -30.126 1.00 42.31 267 ASN A C 1
ATOM 2077 O O . ASN A 1 267 ? -8.221 8.401 -30.307 1.00 42.31 267 ASN A O 1
ATOM 2081 N N . LYS A 1 268 ? -10.209 9.338 -30.803 1.00 44.75 268 LYS A N 1
ATOM 2082 C CA . LYS A 1 268 ? -10.613 8.407 -31.873 1.00 44.75 268 LYS A CA 1
ATOM 2083 C C . LYS A 1 268 ? -10.106 8.797 -33.270 1.00 44.75 268 LYS A C 1
ATOM 2085 O O . LYS A 1 268 ? -10.354 8.055 -34.215 1.00 44.75 268 LYS A O 1
ATOM 2090 N N . ASP A 1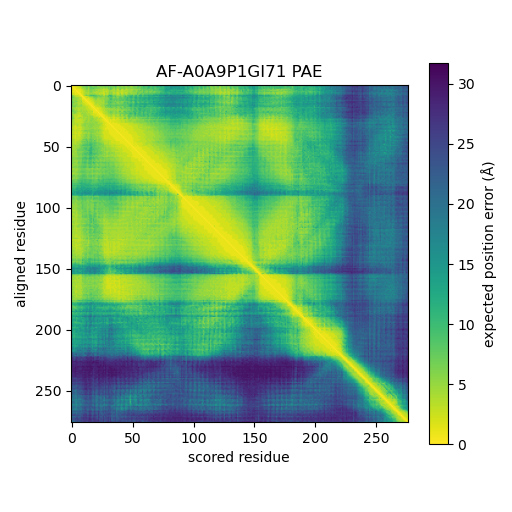 269 ? -9.336 9.873 -33.407 1.00 44.66 269 ASP A N 1
ATOM 2091 C CA . ASP A 1 269 ? -9.026 10.448 -34.725 1.00 44.66 269 ASP A CA 1
ATOM 2092 C C . ASP A 1 269 ? -7.762 9.896 -35.412 1.00 44.66 269 ASP A C 1
ATOM 2094 O O . ASP A 1 269 ? -7.337 10.434 -36.428 1.00 44.66 269 ASP A O 1
ATOM 2098 N N . ASN A 1 270 ? -7.169 8.793 -34.932 1.00 40.97 270 ASN A N 1
ATOM 2099 C CA . ASN A 1 270 ? -5.944 8.227 -35.531 1.00 40.97 270 ASN A CA 1
ATOM 2100 C C . ASN A 1 270 ? -6.030 6.758 -35.993 1.00 40.97 270 ASN A C 1
ATOM 2102 O O . ASN A 1 270 ? -5.004 6.164 -36.317 1.00 40.97 270 ASN A O 1
ATOM 2106 N N . VAL A 1 271 ? -7.224 6.161 -36.085 1.00 43.09 271 VAL A N 1
ATOM 2107 C CA . VAL A 1 271 ? -7.380 4.753 -36.532 1.00 43.09 271 VAL A CA 1
ATOM 2108 C C . VAL A 1 271 ? -7.657 4.618 -38.045 1.00 43.09 271 VAL A C 1
ATOM 2110 O O . VAL A 1 271 ? -7.734 3.513 -38.567 1.00 43.09 271 VAL A O 1
ATOM 2113 N N . SER A 1 272 ? -7.724 5.712 -38.810 1.00 39.50 272 SER A N 1
ATOM 2114 C CA . SER A 1 272 ? -8.055 5.677 -40.248 1.00 39.50 272 SER A CA 1
ATOM 2115 C C . SER A 1 272 ? -6.858 5.637 -41.219 1.00 39.50 272 SER A C 1
ATOM 2117 O O . SER A 1 272 ? -7.048 5.874 -42.408 1.00 39.50 272 SER A O 1
ATOM 2119 N N . ARG A 1 273 ? -5.627 5.323 -40.776 1.00 38.97 273 ARG A N 1
ATOM 2120 C CA . ARG A 1 273 ? -4.430 5.339 -41.657 1.00 38.97 273 ARG A CA 1
ATOM 2121 C C . ARG A 1 273 ? -3.621 4.045 -41.795 1.00 38.97 273 ARG A C 1
ATOM 2123 O O . ARG A 1 273 ? -2.531 4.090 -42.349 1.00 38.97 273 ARG A O 1
ATOM 2130 N N . CYS A 1 274 ? -4.154 2.896 -41.384 1.00 35.28 274 CYS A N 1
ATOM 2131 C CA . CYS A 1 274 ? -3.486 1.599 -41.589 1.00 35.28 274 CYS A CA 1
ATOM 2132 C C . CYS A 1 274 ? -4.347 0.597 -42.374 1.00 35.28 274 CYS A C 1
ATOM 2134 O O . CYS A 1 274 ? -4.420 -0.571 -42.011 1.00 35.28 274 CYS A O 1
ATOM 2136 N N . THR A 1 275 ? -5.016 1.052 -43.435 1.00 41.50 275 THR A N 1
ATOM 2137 C CA . THR A 1 275 ? -5.535 0.180 -44.505 1.00 41.50 275 THR A CA 1
ATOM 2138 C C . THR A 1 275 ? -5.373 0.883 -45.852 1.00 41.50 275 THR A C 1
ATOM 2140 O O . THR A 1 275 ? -6.299 1.491 -46.380 1.00 41.50 275 THR A O 1
ATOM 2143 N N . SER A 1 276 ? -4.151 0.829 -46.374 1.00 39.81 276 SER A N 1
ATOM 2144 C CA . SER A 1 276 ? -3.812 1.034 -47.786 1.00 39.81 276 SER A CA 1
ATOM 2145 C C . SER A 1 276 ? -2.467 0.384 -48.050 1.00 39.81 276 SER A C 1
ATOM 2147 O O . SER A 1 276 ? -1.534 0.744 -47.293 1.00 39.81 276 SER A O 1
#

Secondary structure (DSSP, 8-state):
-HHHHHHH--SHHHHTTS-HHHHTSPPP-SS-HHHHHHHHHHHHHHHHHHHHHHHHHHHHHHHHHHHHHHHHHHHHHHHH-HHHHHHHT--HHHHHHHHHHHHHHHHHHHHHHHHHHHHHHHHHHHHHHHHHHHHHHHHHHHHHHHHGGG-----HHHHHHHHHHHHHHHHHHHHHHHH---EETTEESSHHHHHHHHHHHHHHHHHHHHHHHHHHHHHHHHTTS--------------------SSSSSSSTTTHHHHHHHHHS---TTSSSS--

Nearest PDB structures (foldseek):
  3g6b-assembly1_A  TM=3.900E-01  e=3.440E+00  Thermotoga maritima

Sequence (276 aa):
MRSCAAMLSVQREFRRHCPAEVDMLPVLDFSDVKTIAGWRKLRQLCGEWGKFYHHRIRAFSAEFFAFLLIILADLMIGMLVPEYTELSGVNLASLLVAGLVSTALIVSILLLVYLGNEVNEAAERHRFILNRTRCLLIAMKHDDESRQNTGLACSKEQLEKSTDMMASLSDELESESKVMPLTLLGMPLGYSLLSFLNFIPIGVVTLGCNLVYQSHTRASATDSRHIHSTLCGFAVPYMLHSWDLGTAVQRVTSAGMRSTLVNFCGNKDNVSRCTS

Mean predicted aligned error: 13.22 Å